Protein AF-A0A7J5YSE1-F1 (afdb_monomer)

Foldseek 3Di:
DDDDPDVVVVVVVVVVVVVVVVVVVVVVVVVVVVVVLLVVLAVCCVVPLVVVLVVLLVVLVVLLVVLLPDDFALPCLVVNVVSLVVSVVSLVVSVVSLVVSVVSDDPVVNVVSVVSSVVSVVSSVVSCVVCVVSSVVSVVVNVVVVVVVVVVVVVVVVVVVVVVVVVVVVVVVVVVVVVVVVVVVVVVVVVVVVVVVPDDDDDDDDDDDDDDDDDDDDDDDDDDD

Structure (mmCIF, N/CA/C/O backbone):
data_AF-A0A7J5YSE1-F1
#
_entry.id   AF-A0A7J5YSE1-F1
#
loop_
_atom_site.group_PDB
_atom_site.id
_atom_site.type_symbol
_atom_site.label_atom_id
_atom_site.label_alt_id
_atom_site.label_comp_id
_atom_site.label_asym_id
_atom_site.label_entity_id
_atom_site.label_seq_id
_atom_site.pdbx_PDB_ins_code
_atom_site.Cartn_x
_atom_site.Cartn_y
_atom_site.Cartn_z
_atom_site.occupancy
_atom_site.B_iso_or_equiv
_atom_site.auth_seq_id
_atom_site.auth_comp_id
_atom_site.auth_asym_id
_atom_site.auth_atom_id
_atom_site.pdbx_PDB_model_num
ATOM 1 N N . MET A 1 1 ? -25.080 34.810 86.835 1.00 40.66 1 MET A N 1
ATOM 2 C CA . MET A 1 1 ? -26.039 34.450 85.772 1.00 40.66 1 MET A CA 1
ATOM 3 C C . MET A 1 1 ? -25.310 34.633 84.446 1.00 40.66 1 MET A C 1
ATOM 5 O O . MET A 1 1 ? -25.151 35.761 84.005 1.00 40.66 1 MET A O 1
ATOM 9 N N . LYS A 1 2 ? -24.702 33.563 83.920 1.00 39.59 2 LYS A N 1
ATOM 10 C CA . LYS A 1 2 ? -23.925 33.580 82.671 1.00 39.59 2 LYS A CA 1
ATOM 11 C C . LYS A 1 2 ? -24.722 32.769 81.651 1.00 39.59 2 LYS A C 1
ATOM 13 O O . LYS A 1 2 ? -24.708 31.548 81.688 1.00 39.59 2 LYS A O 1
ATOM 18 N N . LEU A 1 3 ? -25.498 33.481 80.842 1.00 60.31 3 LEU A N 1
ATOM 19 C CA . LEU A 1 3 ? -25.944 33.035 79.527 1.00 60.31 3 LEU A CA 1
ATOM 20 C C . LEU A 1 3 ? -24.764 33.286 78.602 1.00 60.31 3 LEU A C 1
ATOM 22 O O . LEU A 1 3 ? -24.408 34.451 78.534 1.00 60.31 3 LEU A O 1
ATOM 26 N N . ILE A 1 4 ? -24.151 32.253 78.025 1.00 55.62 4 ILE A N 1
ATOM 27 C CA . ILE A 1 4 ? -23.581 32.098 76.663 1.00 55.62 4 ILE A CA 1
ATOM 28 C C . ILE A 1 4 ? -23.097 30.635 76.629 1.00 55.62 4 ILE A C 1
ATOM 30 O O . ILE A 1 4 ? -22.633 30.164 77.665 1.00 55.62 4 ILE A O 1
ATOM 34 N N . LEU A 1 5 ? -23.206 29.971 75.474 1.00 47.91 5 LEU A N 1
ATOM 35 C CA . LEU A 1 5 ? -22.677 28.654 75.062 1.00 47.91 5 LEU A CA 1
ATOM 36 C C . LEU A 1 5 ? -23.826 27.730 74.654 1.00 47.91 5 LEU A C 1
ATOM 38 O O . LEU A 1 5 ? -24.239 26.882 75.426 1.00 47.91 5 LEU A O 1
ATOM 42 N N . ASN A 1 6 ? -24.368 27.975 73.464 1.00 50.84 6 ASN A N 1
ATOM 43 C CA . ASN A 1 6 ? -25.075 26.982 72.642 1.00 50.84 6 ASN A CA 1
ATOM 44 C C . ASN A 1 6 ? -25.057 27.375 71.147 1.00 50.84 6 ASN A C 1
ATOM 46 O O . ASN A 1 6 ? -25.511 26.596 70.329 1.00 50.84 6 ASN A O 1
ATOM 50 N N . ALA A 1 7 ? -24.523 28.548 70.771 1.00 52.50 7 ALA A N 1
ATOM 51 C CA . ALA A 1 7 ? -24.432 28.960 69.368 1.00 52.50 7 ALA A CA 1
ATOM 52 C C . ALA A 1 7 ? -23.337 28.202 68.590 1.00 52.50 7 ALA A C 1
ATOM 54 O O . ALA A 1 7 ? -23.551 27.860 67.435 1.00 52.50 7 ALA A O 1
ATOM 55 N N . ASP A 1 8 ? -22.215 27.873 69.239 1.00 52.84 8 ASP A N 1
ATOM 56 C CA . ASP A 1 8 ? -21.057 27.275 68.553 1.00 52.84 8 ASP A CA 1
ATOM 57 C C . ASP A 1 8 ? -21.302 25.811 68.124 1.00 52.84 8 ASP A C 1
ATOM 59 O O . ASP A 1 8 ? -20.815 25.374 67.090 1.00 52.84 8 ASP A O 1
ATOM 63 N N . SER A 1 9 ? -22.107 25.051 68.880 1.00 57.34 9 SER A N 1
ATOM 64 C CA . SER A 1 9 ? -22.396 23.638 68.570 1.00 57.34 9 SER A CA 1
ATOM 65 C C . SER A 1 9 ? -23.336 23.464 67.376 1.00 57.34 9 SER A C 1
ATOM 67 O O . SER A 1 9 ? -23.227 22.467 66.666 1.00 57.34 9 SER A O 1
ATOM 69 N N . ASP A 1 10 ? -24.263 24.402 67.178 1.00 57.62 10 ASP A N 1
ATOM 70 C CA . ASP A 1 10 ? -25.224 24.356 66.075 1.00 57.62 10 ASP A CA 1
ATOM 71 C C . ASP A 1 10 ? -24.576 24.872 64.774 1.00 57.62 10 ASP A C 1
ATOM 73 O O . ASP A 1 10 ? -24.843 24.334 63.702 1.00 57.62 10 ASP A O 1
ATOM 77 N N . GLU A 1 11 ? -23.671 25.860 64.849 1.00 60.62 11 GLU A N 1
ATOM 78 C CA . GLU A 1 11 ? -22.877 26.317 63.693 1.00 60.62 11 GLU A CA 1
ATOM 79 C C . GLU A 1 11 ? -21.923 25.231 63.169 1.00 60.62 11 GLU A C 1
ATOM 81 O O . GLU A 1 11 ? -21.843 25.023 61.955 1.00 60.62 11 GLU A O 1
ATOM 86 N N . ASP A 1 12 ? -21.244 24.503 64.060 1.00 62.91 12 ASP A N 1
ATOM 87 C CA . ASP A 1 12 ? -20.342 23.412 63.673 1.00 62.91 12 ASP A CA 1
ATOM 88 C C . ASP A 1 12 ? -21.104 22.231 63.039 1.00 62.91 12 ASP A C 1
ATOM 90 O O . ASP A 1 12 ? -20.649 21.663 62.043 1.00 62.91 12 ASP A O 1
ATOM 94 N N . GLN A 1 13 ? -22.302 21.902 63.540 1.00 66.44 13 GLN A N 1
ATOM 95 C CA . GLN A 1 13 ? -23.163 20.869 62.948 1.00 66.44 13 GLN A CA 1
ATOM 96 C C . GLN A 1 13 ? -23.692 21.260 61.563 1.00 66.44 13 GLN A C 1
ATOM 98 O O . GLN A 1 13 ? -23.647 20.450 60.637 1.00 66.44 13 GLN A O 1
ATOM 103 N N . VAL A 1 14 ? -24.141 22.508 61.397 1.00 67.81 14 VAL A N 1
ATOM 104 C CA . VAL A 1 14 ? -24.596 23.034 60.099 1.00 67.81 14 VAL A CA 1
ATOM 105 C C . VAL A 1 14 ? -23.443 23.071 59.085 1.00 67.81 14 VAL A C 1
ATOM 107 O O . VAL A 1 14 ? -23.656 22.828 57.898 1.00 67.81 14 VAL A O 1
ATOM 110 N N . SER A 1 15 ? -22.212 23.325 59.538 1.00 76.31 15 SER A N 1
ATOM 111 C CA . SER A 1 15 ? -20.997 23.297 58.712 1.00 76.31 15 SER A CA 1
ATOM 112 C C . SER A 1 15 ? -20.640 21.884 58.224 1.00 76.31 15 SER A C 1
ATOM 114 O O . SER A 1 15 ? -20.301 21.702 57.049 1.00 76.31 15 SER A O 1
ATOM 116 N N . GLU A 1 16 ? -20.756 20.865 59.083 1.00 82.62 16 GLU A N 1
ATOM 117 C CA . GLU A 1 16 ? -20.529 19.466 58.693 1.00 82.62 16 GLU A CA 1
ATOM 118 C C . GLU A 1 16 ? -21.621 18.925 57.760 1.00 82.62 16 GLU A C 1
ATOM 120 O O . GLU A 1 16 ? -21.290 18.294 56.752 1.00 82.62 16 GLU A O 1
ATOM 125 N N . GLU A 1 17 ? -22.899 19.206 58.034 1.00 82.69 17 GLU A N 1
ATOM 126 C CA . GLU A 1 17 ? -24.006 18.830 57.141 1.00 82.69 17 GLU A CA 1
ATOM 127 C C . GLU A 1 17 ? -23.859 19.484 55.763 1.00 82.69 17 GLU A C 1
ATOM 129 O O . GLU A 1 17 ? -23.956 18.803 54.742 1.00 82.69 17 GLU A O 1
ATOM 134 N N . LEU A 1 18 ? -23.519 20.778 55.715 1.00 85.94 18 LEU A N 1
ATOM 135 C CA . LEU A 1 18 ? -23.287 21.484 54.456 1.00 85.94 18 LEU A CA 1
ATOM 136 C C . LEU A 1 18 ? -22.121 20.874 53.665 1.00 85.94 18 LEU A C 1
ATOM 138 O O . LEU A 1 18 ? -22.190 20.763 52.441 1.00 85.94 18 LEU A O 1
ATOM 142 N N . ARG A 1 19 ? -21.048 20.455 54.344 1.00 87.88 19 ARG A N 1
ATOM 143 C CA . ARG A 1 19 ? -19.907 19.795 53.698 1.00 87.88 19 ARG A CA 1
ATOM 144 C C . ARG A 1 19 ? -20.288 18.429 53.128 1.00 87.88 19 ARG A C 1
ATOM 146 O O . ARG A 1 19 ? -19.904 18.124 51.999 1.00 87.88 19 ARG A O 1
ATOM 153 N N . ALA A 1 20 ? -21.057 17.639 53.874 1.00 89.38 20 ALA A N 1
ATOM 154 C CA . ALA A 1 20 ? -21.559 16.348 53.414 1.00 89.38 20 ALA A CA 1
ATOM 155 C C . ALA A 1 20 ? -22.496 16.499 52.202 1.00 89.38 20 ALA A C 1
ATOM 157 O O . ALA A 1 20 ? -22.385 15.741 51.236 1.00 89.38 20 ALA A O 1
ATOM 158 N N . ASP A 1 21 ? -23.367 17.510 52.207 1.00 91.69 21 ASP A N 1
ATOM 159 C CA . ASP A 1 21 ? -24.259 17.813 51.085 1.00 91.69 21 ASP A CA 1
ATOM 160 C C . ASP A 1 21 ? -23.494 18.270 49.835 1.00 91.69 21 ASP A C 1
ATOM 162 O O . ASP A 1 21 ? -23.846 17.879 48.715 1.00 91.69 21 ASP A O 1
ATOM 166 N N . VAL A 1 22 ? -22.421 19.053 50.001 1.00 91.75 22 VAL A N 1
ATOM 167 C CA . VAL A 1 22 ? -21.533 19.451 48.897 1.00 91.75 22 VAL A CA 1
ATOM 168 C C . VAL A 1 22 ? -20.816 18.238 48.309 1.00 91.75 22 VAL A C 1
ATOM 170 O O . VAL A 1 22 ? -20.862 18.061 47.094 1.00 91.75 22 VAL A O 1
ATOM 173 N N . GLU A 1 23 ? -20.206 17.380 49.132 1.00 93.38 23 GLU A N 1
ATOM 174 C CA . GLU A 1 23 ? -19.522 16.165 48.658 1.00 93.38 23 GLU A CA 1
ATOM 175 C C . GLU A 1 23 ? -20.489 15.208 47.949 1.00 93.38 23 GLU A C 1
ATOM 177 O O . GLU A 1 23 ? -20.176 14.663 46.888 1.00 93.38 23 GLU A O 1
ATOM 182 N N . LYS A 1 24 ? -21.703 15.046 48.486 1.00 94.00 24 LYS A N 1
ATOM 183 C CA . LYS A 1 24 ? -22.752 14.250 47.847 1.00 94.00 24 LYS A CA 1
ATOM 184 C C . LYS A 1 24 ? -23.161 14.836 46.497 1.00 94.00 24 LYS A C 1
ATOM 186 O O . LYS A 1 24 ? -23.259 14.100 45.517 1.00 94.00 24 LYS A O 1
ATOM 191 N N . THR A 1 25 ? -23.386 16.147 46.432 1.00 92.62 25 THR A N 1
ATOM 192 C CA . THR A 1 25 ? -23.770 16.823 45.185 1.00 92.62 25 THR A CA 1
ATOM 193 C C . THR A 1 25 ? -22.650 16.744 44.146 1.00 92.62 25 THR A C 1
ATOM 195 O O . THR A 1 25 ? -22.924 16.498 42.972 1.00 92.62 25 THR A O 1
ATOM 198 N N . ASP A 1 26 ? -21.388 16.893 44.552 1.00 94.25 26 ASP A N 1
ATOM 199 C CA . ASP A 1 26 ? -20.216 16.739 43.681 1.00 94.25 26 ASP A CA 1
ATOM 200 C C . ASP A 1 26 ? -20.101 15.309 43.118 1.00 94.25 26 ASP A C 1
ATOM 202 O O . ASP A 1 26 ? -19.894 15.110 41.918 1.00 94.25 26 ASP A O 1
ATOM 206 N N . GLY A 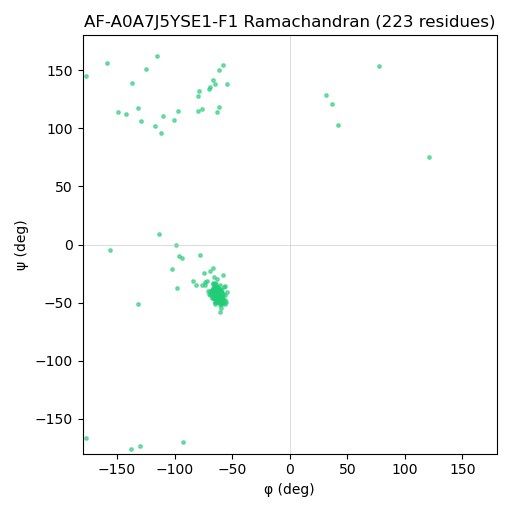1 27 ? -20.353 14.297 43.954 1.00 94.25 27 GLY A N 1
ATOM 207 C CA . GLY A 1 27 ? -20.422 12.899 43.527 1.00 94.25 27 GLY A CA 1
ATOM 208 C C . GLY A 1 27 ? -21.558 12.628 42.535 1.00 94.25 27 GLY A C 1
ATOM 209 O O . GLY A 1 27 ? -21.329 12.059 41.466 1.00 94.25 27 GLY A O 1
ATOM 210 N N . GLU A 1 28 ? -22.780 13.072 42.846 1.00 94.12 28 GLU A N 1
ATOM 211 C CA . GLU A 1 28 ? -23.951 12.892 41.976 1.00 94.12 28 GLU A CA 1
ATOM 212 C C . GLU A 1 28 ? -23.795 13.627 40.636 1.00 94.12 28 GLU A C 1
ATOM 214 O O . GLU A 1 28 ? -24.177 13.108 39.584 1.00 94.12 28 GLU A O 1
ATOM 219 N N . THR A 1 29 ? -23.224 14.834 40.650 1.00 93.62 29 THR A N 1
ATOM 220 C CA . THR A 1 29 ? -22.973 15.611 39.427 1.00 93.62 29 THR A CA 1
ATOM 221 C C . THR A 1 29 ? -21.877 14.990 38.572 1.00 93.62 29 THR A C 1
ATOM 223 O O . THR A 1 29 ? -22.069 14.866 37.361 1.00 93.62 29 THR A O 1
ATOM 226 N N . SER A 1 30 ? -20.782 14.528 39.180 1.00 94.25 30 SER A N 1
ATOM 227 C CA . SER A 1 30 ? -19.716 13.803 38.480 1.00 94.25 30 SER A CA 1
ATOM 228 C C . SER A 1 30 ? -20.237 12.518 37.837 1.00 94.25 30 SER A C 1
ATOM 230 O O . SER A 1 30 ? -19.966 12.258 36.664 1.00 94.25 30 SER A O 1
ATOM 232 N N . GLN A 1 31 ? -21.057 11.751 38.560 1.00 95.56 31 GLN A N 1
ATOM 233 C CA . GLN A 1 31 ? -21.682 10.544 38.025 1.00 95.56 31 GLN A CA 1
ATOM 234 C C . GLN A 1 31 ? -22.598 10.860 36.834 1.00 95.56 31 GLN A C 1
ATOM 236 O O . GLN A 1 31 ? -22.487 10.228 35.785 1.00 95.56 31 GLN A O 1
ATOM 241 N N . ARG A 1 32 ? -23.477 11.863 36.959 1.00 94.31 32 ARG A N 1
ATOM 242 C CA . ARG A 1 32 ? -24.366 12.269 35.857 1.00 94.31 32 ARG A CA 1
ATOM 243 C C . ARG A 1 32 ? -23.594 12.766 34.639 1.00 94.31 32 ARG A C 1
ATOM 245 O O . ARG A 1 32 ? -24.016 12.520 33.510 1.00 94.31 32 ARG A O 1
ATOM 252 N N . LEU A 1 33 ? -22.481 13.470 34.844 1.00 94.75 33 LEU A N 1
ATOM 253 C CA . LEU A 1 33 ? -21.625 13.918 33.751 1.00 94.75 33 LEU A CA 1
ATOM 254 C C . LEU A 1 33 ? -21.010 12.727 33.006 1.00 94.75 33 LEU A C 1
ATOM 256 O O . LEU A 1 33 ? -21.001 12.731 31.775 1.00 94.75 33 LEU A O 1
ATOM 260 N N . GLU A 1 34 ? -20.554 11.705 33.732 1.00 92.94 34 GLU A N 1
ATOM 261 C CA . GLU A 1 34 ? -20.026 10.474 33.138 1.00 92.94 34 GLU A CA 1
ATOM 262 C C . GLU A 1 34 ? -21.107 9.737 32.335 1.00 92.94 34 GLU A C 1
ATOM 264 O O . GLU A 1 34 ? -20.884 9.380 31.181 1.00 92.94 34 GLU A O 1
ATOM 269 N N . GLU A 1 35 ? -22.319 9.599 32.881 1.00 92.62 35 GLU A N 1
ATOM 270 C CA . GLU A 1 35 ? -23.451 8.975 32.181 1.00 92.62 35 GLU A CA 1
ATOM 271 C C . GLU A 1 35 ? -23.788 9.701 30.868 1.00 92.62 35 GLU A C 1
ATOM 273 O O . GLU A 1 35 ? -23.935 9.074 29.815 1.00 92.62 35 GLU A O 1
ATOM 278 N N . VAL A 1 36 ? -23.863 11.036 30.896 1.00 92.56 36 VAL A N 1
ATOM 279 C CA . VAL A 1 36 ? -24.111 11.845 29.691 1.00 92.56 36 VAL A CA 1
ATOM 280 C C . VAL A 1 36 ? -22.956 11.718 28.694 1.00 92.56 36 VAL A C 1
ATOM 282 O O . VAL A 1 36 ? -23.195 11.589 27.491 1.00 92.56 36 VAL A O 1
ATOM 285 N N . SER A 1 37 ? -21.712 11.725 29.176 1.00 90.50 37 SER A N 1
ATOM 286 C CA . SER A 1 37 ? -20.506 11.547 28.362 1.00 90.50 37 SER A CA 1
ATOM 287 C C . SER A 1 37 ? -20.529 10.211 27.619 1.00 90.50 37 SER A C 1
ATOM 289 O O . SER A 1 37 ? -20.345 10.182 26.399 1.00 90.50 37 SER A O 1
ATOM 291 N N . GLU A 1 38 ? -20.845 9.115 28.310 1.00 90.00 38 GLU A N 1
ATOM 292 C CA . GLU A 1 38 ? -20.946 7.783 27.712 1.00 90.00 38 GLU A CA 1
ATOM 293 C C . GLU A 1 38 ? -22.071 7.697 26.671 1.00 90.00 38 GLU A C 1
ATOM 295 O O . GLU A 1 38 ? -21.866 7.154 25.581 1.00 90.00 38 GLU A O 1
ATOM 300 N N . VAL A 1 39 ? -23.229 8.317 26.929 1.00 90.75 39 VAL A N 1
ATOM 301 C CA . VAL A 1 39 ? -24.324 8.398 25.945 1.00 90.75 39 VAL A CA 1
ATOM 302 C C . VAL A 1 39 ? -23.895 9.166 24.691 1.00 90.75 39 VAL A C 1
ATOM 304 O O . VAL A 1 39 ? -24.160 8.718 23.571 1.00 90.75 39 VAL A O 1
ATOM 307 N N . ILE A 1 40 ? -23.211 10.303 24.848 1.00 90.75 40 ILE A N 1
ATOM 308 C CA . ILE A 1 40 ? -22.718 11.106 23.720 1.00 90.75 40 ILE A CA 1
ATOM 309 C C . ILE A 1 40 ? -21.686 10.316 22.910 1.00 90.75 40 ILE A C 1
ATOM 311 O O . ILE A 1 40 ? -21.797 10.256 21.682 1.00 90.75 40 ILE A O 1
ATOM 315 N N . LYS A 1 41 ? -20.712 9.681 23.573 1.00 90.12 41 LYS A N 1
ATOM 316 C CA . LYS A 1 41 ? -19.690 8.848 22.922 1.00 90.12 41 LYS A CA 1
ATOM 317 C C . LYS A 1 41 ? -20.324 7.711 22.127 1.00 90.12 41 LYS A C 1
ATOM 319 O O . LYS A 1 41 ? -20.066 7.600 20.929 1.00 90.12 41 LYS A O 1
ATOM 324 N N . ALA A 1 42 ? -21.227 6.946 22.740 1.00 88.06 42 ALA A N 1
ATOM 325 C CA . ALA A 1 42 ? -21.935 5.855 22.074 1.00 88.06 42 ALA A CA 1
ATOM 326 C C . ALA A 1 42 ? -22.760 6.341 20.865 1.00 88.06 42 ALA A C 1
ATOM 328 O O . ALA A 1 42 ? -22.771 5.698 19.808 1.00 88.06 42 ALA A O 1
ATOM 329 N N . ASN A 1 43 ? -23.418 7.501 20.977 1.00 90.56 43 ASN A N 1
ATOM 330 C CA . ASN A 1 43 ? -24.190 8.082 19.877 1.00 90.56 43 ASN A CA 1
ATOM 331 C C . ASN A 1 43 ? -23.295 8.533 18.712 1.00 90.56 43 ASN A C 1
ATOM 333 O O . ASN A 1 43 ? -23.585 8.233 17.553 1.00 90.56 43 ASN A O 1
ATOM 337 N N . LEU A 1 44 ? -22.193 9.226 19.006 1.00 91.50 44 LEU A N 1
ATOM 338 C CA . LEU A 1 44 ? -21.247 9.694 17.991 1.00 91.50 44 LEU A CA 1
ATOM 339 C C . LEU A 1 44 ? -20.512 8.534 17.319 1.00 91.50 44 LEU A C 1
ATOM 341 O O . LEU A 1 44 ? -20.323 8.552 16.099 1.00 91.50 44 LEU A O 1
ATOM 345 N N . TRP A 1 45 ? -20.144 7.510 18.086 1.00 93.25 45 TRP A N 1
ATOM 346 C CA . TRP A 1 45 ? -19.550 6.294 17.551 1.00 93.25 45 TRP A CA 1
ATOM 347 C C . TRP A 1 45 ? -20.501 5.594 16.579 1.00 93.25 45 TRP A C 1
ATOM 349 O O . TRP A 1 45 ? -20.171 5.475 15.403 1.00 93.25 45 TRP A O 1
ATOM 359 N N . SER A 1 46 ? -21.703 5.220 17.022 1.00 90.12 46 SER A N 1
ATOM 360 C CA . SER A 1 46 ? -22.667 4.492 16.178 1.00 90.12 46 SER A CA 1
ATOM 361 C C . SER A 1 46 ? -23.084 5.272 14.924 1.00 90.12 46 SER A C 1
ATOM 363 O O . SER A 1 46 ? -23.283 4.702 13.853 1.00 90.12 46 SER A O 1
ATOM 365 N N . ARG A 1 47 ? -23.194 6.605 15.004 1.00 91.00 47 ARG A N 1
ATOM 366 C CA . ARG A 1 47 ? -23.605 7.423 13.849 1.00 91.00 47 ARG A CA 1
ATOM 367 C C . ARG A 1 47 ? -22.460 7.765 12.909 1.00 91.00 47 ARG A C 1
ATOM 369 O O . ARG A 1 47 ? -22.701 7.919 11.710 1.00 91.00 47 ARG A O 1
ATOM 376 N N . HIS A 1 48 ? -21.239 7.916 13.404 1.00 91.94 48 HIS A N 1
ATOM 377 C CA . HIS A 1 48 ? -20.136 8.443 12.599 1.00 91.94 48 HIS A CA 1
ATOM 378 C C . HIS A 1 48 ? -18.870 7.603 12.702 1.00 91.94 48 HIS A C 1
ATOM 380 O O . HIS A 1 48 ? -18.320 7.244 11.661 1.00 91.94 48 HIS A O 1
ATOM 386 N N . GLY A 1 49 ? -18.421 7.301 13.921 1.00 91.50 49 GLY A N 1
ATOM 387 C CA . GLY A 1 49 ? -17.164 6.593 14.161 1.00 91.50 49 GLY A CA 1
ATOM 388 C C . GLY A 1 49 ? -17.126 5.213 13.514 1.00 91.50 49 GLY A C 1
ATOM 389 O O . GLY A 1 49 ? -16.260 4.961 12.681 1.00 91.50 49 GLY A O 1
ATOM 390 N N . GLU A 1 50 ? -18.117 4.374 13.809 1.00 91.75 50 GLU A N 1
ATOM 391 C CA . GLU A 1 50 ? -18.225 3.011 13.287 1.00 91.75 50 GLU A CA 1
ATOM 392 C C . GLU A 1 50 ? -18.218 3.004 11.757 1.00 91.75 50 GLU A C 1
ATOM 394 O O . GLU A 1 50 ? -17.384 2.349 11.142 1.00 91.75 50 GLU A O 1
ATOM 399 N N . ARG A 1 51 ? -19.072 3.816 11.120 1.00 92.94 51 ARG A N 1
ATOM 400 C CA . ARG A 1 51 ? -19.123 3.895 9.653 1.00 92.94 51 ARG A CA 1
ATOM 401 C C . ARG A 1 51 ? -17.804 4.335 9.032 1.00 92.94 51 ARG A C 1
ATOM 403 O O . ARG A 1 51 ? -17.410 3.769 8.020 1.00 92.94 51 ARG A O 1
ATOM 410 N N . LYS A 1 52 ? -17.128 5.338 9.601 1.00 94.12 52 LYS A N 1
ATOM 411 C CA . LYS A 1 52 ? -15.846 5.821 9.064 1.00 94.12 52 LYS A CA 1
ATOM 412 C C . LYS A 1 52 ? -14.745 4.776 9.201 1.00 94.12 52 LYS A C 1
ATOM 414 O O . LYS A 1 52 ? -13.980 4.585 8.262 1.00 94.12 52 LYS A O 1
ATOM 419 N N . VAL A 1 53 ? -14.679 4.111 10.352 1.00 94.00 53 VAL A N 1
ATOM 420 C CA . VAL A 1 53 ? -13.704 3.050 10.608 1.00 94.00 53 VAL A CA 1
ATOM 421 C C . VAL A 1 53 ? -13.966 1.860 9.688 1.00 94.00 53 VAL A C 1
ATOM 423 O O . VAL A 1 53 ? -13.062 1.450 8.971 1.00 94.00 53 VAL A O 1
ATOM 426 N N . MET A 1 54 ? -15.202 1.360 9.636 1.00 93.06 54 MET A N 1
ATOM 427 C CA . MET A 1 54 ? -15.557 0.210 8.800 1.00 93.06 54 MET A CA 1
ATOM 428 C C . MET A 1 54 ? -15.411 0.500 7.306 1.00 93.06 54 MET A C 1
ATOM 430 O O . MET A 1 54 ? -15.029 -0.387 6.551 1.00 93.06 54 MET A O 1
ATOM 434 N N . PHE A 1 55 ? -15.653 1.738 6.869 1.00 95.00 55 PHE A N 1
ATOM 435 C CA . PHE A 1 55 ? -15.366 2.148 5.496 1.00 95.00 55 PHE A CA 1
ATOM 436 C C . PHE A 1 55 ? -13.865 2.065 5.182 1.00 95.00 55 PHE A C 1
ATOM 438 O O . PHE A 1 55 ? -13.485 1.479 4.175 1.00 95.00 55 PHE A O 1
ATOM 445 N N . ALA A 1 56 ? -13.009 2.595 6.062 1.00 95.56 56 ALA A N 1
ATOM 446 C CA . ALA A 1 56 ? -11.559 2.517 5.884 1.00 95.56 56 ALA A CA 1
ATOM 447 C C . ALA A 1 56 ? -11.042 1.066 5.919 1.00 95.56 56 ALA A C 1
ATOM 449 O O . ALA A 1 56 ? -10.144 0.719 5.153 1.00 95.56 56 ALA A O 1
ATOM 450 N N . VAL A 1 57 ? -11.633 0.208 6.762 1.00 95.81 57 VAL A N 1
ATOM 451 C CA . VAL A 1 57 ? -11.369 -1.241 6.758 1.00 95.81 57 VAL A CA 1
ATOM 452 C C . VAL A 1 57 ? -11.737 -1.844 5.406 1.00 95.81 57 VAL A C 1
ATOM 454 O O . VAL A 1 57 ? -10.893 -2.487 4.794 1.00 95.81 57 VAL A O 1
ATOM 457 N N . GLY A 1 58 ? -12.955 -1.597 4.916 1.00 96.25 58 GLY A N 1
ATOM 458 C CA . GLY A 1 58 ? -13.437 -2.168 3.658 1.00 96.25 58 GLY A CA 1
ATOM 459 C C . GLY A 1 58 ? -12.602 -1.754 2.444 1.00 96.25 58 GLY A C 1
ATOM 460 O O . GLY A 1 58 ? -12.301 -2.589 1.596 1.00 96.25 58 GLY A O 1
ATOM 461 N N . GLU A 1 59 ? -12.161 -0.495 2.372 1.00 97.19 59 GLU A N 1
ATOM 462 C CA . GLU A 1 59 ? -11.259 -0.042 1.303 1.00 97.19 59 GLU A CA 1
ATOM 463 C C . GLU A 1 59 ? -9.894 -0.746 1.376 1.00 97.19 59 GLU A C 1
ATOM 465 O O . GLU A 1 59 ? -9.369 -1.188 0.352 1.00 97.19 59 GLU A O 1
ATOM 470 N N . ALA A 1 60 ? -9.329 -0.909 2.579 1.00 96.88 60 ALA A N 1
ATOM 471 C CA . ALA A 1 60 ? -8.076 -1.639 2.764 1.00 96.88 60 ALA A CA 1
ATOM 472 C C . ALA A 1 60 ? -8.219 -3.132 2.414 1.00 96.88 60 ALA A C 1
ATOM 474 O O . ALA A 1 60 ? -7.346 -3.693 1.753 1.00 96.88 60 ALA A O 1
ATOM 475 N N . GLU A 1 61 ? -9.319 -3.774 2.814 1.00 96.56 61 GLU A N 1
ATOM 476 C CA . GLU A 1 61 ? -9.618 -5.171 2.478 1.00 96.56 61 GLU A CA 1
ATOM 477 C C . GLU A 1 61 ? -9.775 -5.370 0.974 1.00 96.56 61 GLU A C 1
ATOM 479 O O . GLU A 1 61 ? -9.164 -6.274 0.410 1.00 96.56 61 GLU A O 1
ATOM 484 N N . LYS A 1 62 ? -10.503 -4.478 0.303 1.00 96.94 62 LYS A N 1
ATOM 485 C CA . LYS A 1 62 ? -10.674 -4.527 -1.147 1.00 96.94 62 LYS A CA 1
ATOM 486 C C . LYS A 1 62 ? -9.336 -4.443 -1.881 1.00 96.94 62 LYS A C 1
ATOM 488 O O . LYS A 1 62 ? -9.062 -5.257 -2.758 1.00 96.94 62 LYS A O 1
ATOM 493 N N . VAL A 1 63 ? -8.473 -3.492 -1.516 1.00 96.44 63 VAL A N 1
ATOM 494 C CA . VAL A 1 63 ? -7.148 -3.370 -2.150 1.00 96.44 63 VAL A CA 1
ATOM 495 C C . VAL A 1 63 ? -6.259 -4.570 -1.814 1.00 96.44 63 VAL A C 1
ATOM 497 O O . VAL A 1 63 ? -5.470 -4.997 -2.657 1.00 96.44 63 VAL A O 1
ATOM 500 N N . TYR A 1 64 ? -6.392 -5.149 -0.617 1.00 96.94 64 TYR A N 1
ATOM 501 C CA . TYR A 1 64 ? -5.718 -6.401 -0.285 1.00 96.94 64 TYR A CA 1
ATOM 502 C C . TYR A 1 64 ? -6.149 -7.542 -1.212 1.00 96.94 64 TYR A C 1
ATOM 504 O O . TYR A 1 64 ? -5.286 -8.219 -1.765 1.00 96.94 64 TYR A O 1
ATOM 512 N N . GLU A 1 65 ? -7.453 -7.742 -1.402 1.00 96.44 65 GLU A N 1
ATOM 513 C CA . GLU A 1 65 ? -7.998 -8.784 -2.280 1.00 96.44 65 GLU A CA 1
ATOM 514 C C . GLU A 1 65 ? -7.556 -8.582 -3.733 1.00 96.44 65 GLU A C 1
ATOM 516 O O . GLU A 1 65 ? -7.143 -9.532 -4.397 1.00 96.44 65 GLU A O 1
ATOM 521 N N . GLU A 1 66 ? -7.559 -7.338 -4.216 1.00 94.88 66 GLU A N 1
ATOM 522 C CA . GLU A 1 66 ? -7.036 -6.995 -5.539 1.00 94.88 66 GLU A CA 1
ATOM 523 C C . GLU A 1 66 ? -5.540 -7.336 -5.657 1.00 94.88 66 GLU A C 1
ATOM 525 O O . GLU A 1 66 ? -5.130 -7.979 -6.624 1.00 94.88 66 GLU A O 1
ATOM 530 N N . ALA A 1 67 ? -4.722 -6.975 -4.662 1.00 94.94 67 ALA A N 1
ATOM 531 C CA . ALA A 1 67 ? -3.292 -7.294 -4.636 1.00 94.94 67 ALA A CA 1
ATOM 532 C C . ALA A 1 67 ? -3.023 -8.805 -4.546 1.00 94.94 67 ALA A C 1
ATOM 534 O O . ALA A 1 67 ? -2.063 -9.317 -5.136 1.00 94.94 67 ALA A O 1
ATOM 535 N N . GLU A 1 68 ? -3.860 -9.538 -3.815 1.00 95.62 68 GLU A N 1
ATOM 536 C CA . GLU A 1 68 ? -3.808 -10.993 -3.698 1.00 95.62 68 GLU A CA 1
ATOM 537 C C . GLU A 1 68 ? -4.194 -11.682 -5.012 1.00 95.62 68 GLU A C 1
ATOM 539 O O . GLU A 1 68 ? -3.502 -12.612 -5.434 1.00 95.62 68 GLU A O 1
ATOM 544 N N . ALA A 1 69 ? -5.203 -11.177 -5.719 1.00 94.62 69 ALA A N 1
ATOM 545 C CA . ALA A 1 69 ? -5.642 -11.711 -7.006 1.00 94.62 69 ALA A CA 1
ATOM 546 C C . ALA A 1 69 ? -4.699 -11.365 -8.172 1.00 94.62 69 ALA A C 1
ATOM 548 O O . ALA A 1 69 ? -4.663 -12.093 -9.165 1.00 94.62 69 ALA A O 1
ATOM 549 N N . THR A 1 70 ? -3.916 -10.285 -8.071 1.00 93.62 70 THR A N 1
ATOM 550 C CA . THR A 1 70 ? -2.990 -9.879 -9.138 1.00 93.62 70 THR A CA 1
ATOM 551 C C . THR A 1 70 ? -1.920 -10.942 -9.376 1.00 93.62 70 THR A C 1
ATOM 553 O O . THR A 1 70 ? -1.049 -11.187 -8.535 1.00 93.62 70 THR A O 1
ATOM 556 N N . GLN A 1 71 ? -1.957 -11.553 -10.557 1.00 92.94 71 GLN A N 1
ATOM 557 C CA . GLN A 1 71 ? -0.870 -12.384 -11.056 1.00 92.94 71 GLN A CA 1
ATOM 558 C C . GLN A 1 71 ? 0.326 -11.493 -11.390 1.00 92.94 71 GLN A C 1
ATOM 560 O O . GLN A 1 71 ? 0.155 -10.456 -12.027 1.00 92.94 71 GLN A O 1
ATOM 565 N N . ILE A 1 72 ? 1.526 -11.891 -10.968 1.00 95.00 72 ILE A N 1
ATOM 566 C CA . ILE A 1 72 ? 2.750 -11.123 -11.203 1.00 95.00 72 ILE A CA 1
ATOM 567 C C . ILE A 1 72 ? 3.470 -11.667 -12.434 1.00 95.00 72 ILE A C 1
ATOM 569 O O . ILE A 1 72 ? 3.979 -12.788 -12.436 1.00 95.00 72 ILE A O 1
ATOM 573 N N . ASP A 1 73 ? 3.548 -10.841 -13.470 1.00 93.38 73 ASP A N 1
ATOM 574 C CA . ASP A 1 73 ? 4.318 -11.094 -14.681 1.00 93.38 73 ASP A CA 1
ATOM 575 C C . ASP A 1 73 ? 5.063 -9.830 -15.145 1.00 93.38 73 ASP A C 1
ATOM 577 O O . ASP A 1 73 ? 5.068 -8.798 -14.471 1.00 93.38 73 ASP A O 1
ATOM 581 N N . LEU A 1 74 ? 5.730 -9.920 -16.298 1.00 91.69 74 LEU A N 1
ATOM 582 C CA . LEU A 1 74 ? 6.541 -8.839 -16.865 1.00 91.69 74 LEU A CA 1
ATOM 583 C C . LEU A 1 74 ? 5.751 -7.540 -17.113 1.00 91.69 74 LEU A C 1
ATOM 585 O O . LEU A 1 74 ? 6.341 -6.465 -17.141 1.00 91.69 74 LEU A O 1
ATOM 589 N N . VAL A 1 75 ? 4.438 -7.637 -17.320 1.00 90.25 75 VAL A N 1
ATOM 590 C CA . VAL A 1 75 ? 3.554 -6.516 -17.655 1.00 90.25 75 VAL A CA 1
ATOM 591 C C . VAL A 1 75 ? 2.832 -6.004 -16.407 1.00 90.25 75 VAL A C 1
ATOM 593 O O . VAL A 1 75 ? 2.641 -4.800 -16.252 1.00 90.25 75 VAL A O 1
ATOM 596 N N . SER A 1 76 ? 2.434 -6.900 -15.504 1.00 92.12 76 SER A N 1
ATOM 597 C CA . SER A 1 76 ? 1.585 -6.580 -14.355 1.00 92.12 76 SER A CA 1
ATOM 598 C C . SER A 1 76 ? 2.346 -6.264 -13.063 1.00 92.12 76 SER A C 1
ATOM 600 O O . SER A 1 76 ? 1.727 -5.765 -12.118 1.00 92.12 76 SER A O 1
ATOM 602 N N . TYR A 1 77 ? 3.662 -6.515 -12.986 1.00 94.00 77 TYR A N 1
ATOM 603 C CA . TYR A 1 77 ? 4.423 -6.339 -11.738 1.00 94.00 77 TYR A CA 1
ATOM 604 C C . TYR A 1 77 ? 4.330 -4.913 -11.163 1.00 94.00 77 TYR A C 1
ATOM 606 O O . TYR A 1 77 ? 4.207 -4.755 -9.949 1.00 94.00 77 TYR A O 1
ATOM 614 N N . GLU A 1 78 ? 4.302 -3.879 -12.010 1.00 94.00 78 GLU A N 1
ATOM 615 C CA . GLU A 1 78 ? 4.140 -2.479 -11.578 1.00 94.00 78 GLU A CA 1
ATOM 616 C C . GLU A 1 78 ? 2.754 -2.220 -10.970 1.00 94.00 78 GLU A C 1
ATOM 618 O O . GLU A 1 78 ? 2.610 -1.446 -10.023 1.00 94.00 78 GLU A O 1
ATOM 623 N N . SER A 1 79 ? 1.721 -2.896 -11.483 1.00 94.44 79 SER A N 1
ATOM 624 C CA . SER A 1 79 ? 0.363 -2.797 -10.935 1.00 94.44 79 SER A CA 1
ATOM 625 C C . SER A 1 79 ? 0.291 -3.421 -9.543 1.00 94.44 79 SER A C 1
ATOM 627 O O . SER A 1 79 ? -0.291 -2.822 -8.640 1.00 94.44 79 SER A O 1
ATOM 629 N N . TYR A 1 80 ? 0.947 -4.569 -9.346 1.00 94.88 80 TYR A N 1
ATOM 630 C CA . TYR A 1 80 ? 1.079 -5.189 -8.027 1.00 94.88 80 TYR A CA 1
ATOM 631 C C . TYR A 1 80 ? 1.841 -4.291 -7.037 1.00 94.88 80 TYR A C 1
ATOM 633 O O . TYR A 1 80 ? 1.380 -4.085 -5.914 1.00 94.88 80 TYR A O 1
ATOM 641 N N . GLU A 1 81 ? 2.973 -3.701 -7.447 1.00 95.12 81 GLU A N 1
ATOM 642 C CA . GLU A 1 81 ? 3.738 -2.765 -6.604 1.00 95.12 81 GLU A CA 1
ATOM 643 C C . GLU A 1 81 ? 2.887 -1.558 -6.190 1.00 95.12 81 GLU A C 1
ATOM 645 O O . GLU A 1 81 ? 2.864 -1.170 -5.019 1.00 95.12 81 GLU A O 1
ATOM 650 N N . LYS A 1 82 ? 2.121 -0.999 -7.133 1.00 95.31 82 LYS A N 1
ATOM 651 C CA . LYS A 1 82 ? 1.203 0.107 -6.861 1.00 95.31 82 LYS A CA 1
ATOM 652 C C . LYS A 1 82 ? 0.098 -0.284 -5.878 1.00 95.31 82 LYS A C 1
ATOM 654 O O . LYS A 1 82 ? -0.193 0.489 -4.969 1.00 95.31 82 LYS A O 1
ATOM 659 N N . GLN A 1 83 ? -0.507 -1.461 -6.032 1.00 95.06 83 GLN A N 1
ATOM 660 C CA . GLN A 1 83 ? -1.540 -1.952 -5.113 1.00 95.06 83 GLN A CA 1
ATOM 661 C C . GLN A 1 83 ? -0.988 -2.166 -3.700 1.00 95.06 83 GLN A C 1
ATOM 663 O O . GLN A 1 83 ? -1.622 -1.745 -2.735 1.00 95.06 83 GLN A O 1
ATOM 668 N N . LEU A 1 84 ? 0.214 -2.739 -3.563 1.00 95.31 84 LEU A N 1
ATOM 669 C CA . LEU A 1 84 ? 0.873 -2.871 -2.261 1.00 95.31 84 LEU A CA 1
ATOM 670 C C . LEU A 1 84 ? 1.124 -1.511 -1.599 1.00 95.31 84 LEU A C 1
ATOM 672 O O . LEU A 1 84 ? 0.833 -1.353 -0.415 1.00 95.31 84 LEU A O 1
ATOM 676 N N . ASN A 1 85 ? 1.624 -0.527 -2.349 1.00 96.25 85 ASN A N 1
ATOM 677 C CA . ASN A 1 85 ? 1.838 0.821 -1.821 1.00 96.25 85 ASN A CA 1
ATOM 678 C C . ASN A 1 85 ? 0.517 1.481 -1.401 1.00 96.25 85 ASN A C 1
ATOM 680 O O . ASN A 1 85 ? 0.437 2.077 -0.327 1.00 96.25 85 ASN A O 1
ATOM 684 N N . ASN A 1 86 ? -0.538 1.339 -2.207 1.00 96.12 86 ASN A N 1
ATOM 685 C CA . ASN A 1 86 ? -1.868 1.842 -1.865 1.00 96.12 86 ASN A CA 1
ATOM 686 C C . ASN A 1 86 ? -2.407 1.191 -0.584 1.00 96.12 86 ASN A C 1
ATOM 688 O O . ASN A 1 86 ? -2.941 1.886 0.276 1.00 96.12 86 ASN A O 1
ATOM 692 N N . LEU A 1 87 ? -2.226 -0.121 -0.421 1.00 96.56 87 LEU A N 1
ATOM 693 C CA . LEU A 1 87 ? -2.624 -0.837 0.788 1.00 96.56 87 LEU A CA 1
ATOM 694 C C . LEU A 1 87 ? -1.880 -0.325 2.033 1.00 96.56 87 LEU A C 1
ATOM 696 O O . LEU A 1 87 ? -2.478 -0.192 3.099 1.00 96.56 87 LEU A O 1
ATOM 700 N N . GLU A 1 88 ? -0.589 -0.005 1.920 1.00 96.12 88 GLU A N 1
ATOM 701 C CA . GLU A 1 88 ? 0.179 0.585 3.025 1.00 96.12 88 GLU A CA 1
ATOM 702 C C . GLU A 1 88 ? -0.342 1.965 3.433 1.00 96.12 88 GLU A C 1
ATOM 704 O O . GLU A 1 88 ? -0.438 2.254 4.629 1.00 96.12 88 GLU A O 1
ATOM 709 N N . ILE A 1 89 ? -0.723 2.788 2.454 1.00 97.25 89 ILE A N 1
ATOM 710 C CA . ILE A 1 89 ? -1.345 4.093 2.694 1.00 97.25 89 ILE A CA 1
ATOM 711 C C . ILE A 1 89 ? -2.694 3.910 3.398 1.00 97.25 89 ILE A C 1
ATOM 713 O O . ILE A 1 89 ? -2.907 4.508 4.450 1.00 97.25 89 ILE A O 1
ATOM 717 N N . LEU A 1 90 ? -3.560 3.028 2.895 1.00 96.69 90 LEU A N 1
ATOM 718 C CA . LEU A 1 90 ? -4.886 2.787 3.474 1.00 96.69 90 LEU A CA 1
ATOM 719 C C . LEU A 1 90 ? 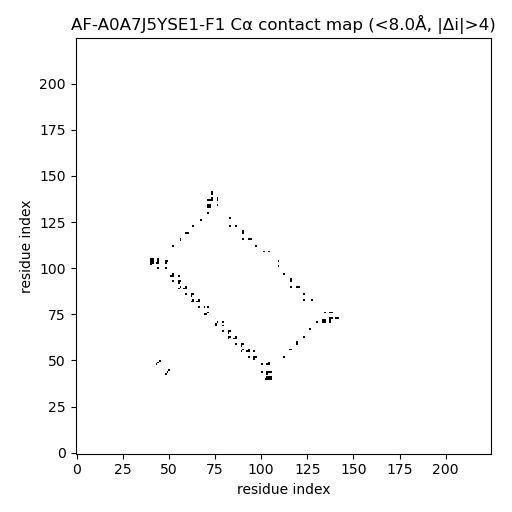-4.817 2.232 4.900 1.00 96.69 90 LEU A C 1
ATOM 721 O O . LEU A 1 90 ? -5.575 2.661 5.764 1.00 96.69 90 LEU A O 1
ATOM 725 N N . ILE A 1 91 ? -3.879 1.327 5.195 1.00 95.50 91 ILE A N 1
ATOM 726 C CA . ILE A 1 91 ? -3.668 0.836 6.567 1.00 95.50 91 ILE A CA 1
ATOM 727 C C . ILE A 1 91 ? -3.228 1.978 7.491 1.00 95.50 91 ILE A C 1
ATOM 729 O O . ILE A 1 91 ? -3.648 2.038 8.650 1.00 95.50 91 ILE A O 1
ATOM 733 N N . LYS A 1 92 ? -2.388 2.896 7.003 1.00 96.06 92 LYS A N 1
ATOM 734 C CA . LYS A 1 92 ? -1.979 4.072 7.776 1.00 96.06 92 LYS A CA 1
ATOM 735 C C . LYS A 1 92 ? -3.164 5.006 8.034 1.00 96.06 92 LYS A C 1
ATOM 737 O O . LYS A 1 92 ? -3.374 5.399 9.179 1.00 96.06 92 LYS A O 1
ATOM 742 N N . GLU A 1 93 ? -3.965 5.300 7.017 1.00 95.50 93 GLU A N 1
ATOM 743 C CA . GLU A 1 93 ? -5.179 6.114 7.150 1.00 95.50 93 GLU A CA 1
ATOM 744 C C . GLU A 1 93 ? -6.190 5.466 8.104 1.00 95.50 93 GLU A C 1
ATOM 746 O O . GLU A 1 93 ? -6.727 6.133 8.988 1.00 95.50 93 GLU A O 1
ATOM 751 N N . LEU A 1 94 ? -6.387 4.148 8.015 1.00 95.00 94 LEU A N 1
ATOM 752 C CA . LEU A 1 94 ? -7.221 3.389 8.944 1.00 95.00 94 LEU A CA 1
ATOM 753 C C . LEU A 1 94 ? -6.733 3.542 10.391 1.00 95.00 94 LEU A C 1
ATOM 755 O O . LEU A 1 94 ? -7.545 3.755 11.291 1.00 95.00 94 LEU A O 1
ATOM 759 N N . LYS A 1 95 ? -5.418 3.487 10.635 1.00 94.25 95 LYS A N 1
ATOM 760 C CA . LYS A 1 95 ? -4.847 3.723 11.972 1.00 94.25 95 LYS A CA 1
ATOM 761 C C . LYS A 1 95 ? -5.113 5.136 12.477 1.00 94.25 95 LYS A C 1
ATOM 763 O O . LYS A 1 95 ? -5.414 5.307 13.658 1.00 94.25 95 LYS A O 1
ATOM 768 N N . GLU A 1 96 ? -5.014 6.137 11.610 1.00 94.94 96 GLU A N 1
ATOM 769 C CA . GLU A 1 96 ? -5.292 7.536 11.952 1.00 94.94 96 GLU A CA 1
ATOM 770 C C . GLU A 1 96 ? -6.778 7.745 12.285 1.00 94.94 96 GLU A C 1
ATOM 772 O O . GLU A 1 96 ? -7.113 8.328 13.325 1.00 94.94 96 GLU A O 1
ATOM 777 N N . VAL A 1 97 ? -7.678 7.196 11.463 1.00 93.38 97 VAL A N 1
ATOM 778 C CA . VAL A 1 97 ? -9.127 7.215 11.705 1.00 93.38 97 VAL A CA 1
ATOM 779 C C . VAL A 1 97 ? -9.455 6.483 13.004 1.00 93.38 97 VAL A C 1
ATOM 781 O O . VAL A 1 97 ? -10.155 7.033 13.855 1.00 93.38 97 VAL A O 1
ATOM 784 N N . HIS A 1 98 ? -8.913 5.284 13.210 1.00 91.44 98 HIS A N 1
ATOM 785 C CA . HIS A 1 98 ? -9.130 4.529 14.437 1.00 91.44 98 HIS A CA 1
ATOM 786 C C . HIS A 1 98 ? -8.633 5.298 15.668 1.00 91.44 98 HIS A C 1
ATOM 788 O O . HIS A 1 98 ? -9.383 5.445 16.626 1.00 91.44 98 HIS A O 1
ATOM 794 N N . SER A 1 99 ? -7.426 5.871 15.630 1.00 91.56 99 SER A N 1
ATOM 795 C CA . SER A 1 99 ? -6.888 6.698 16.722 1.00 91.56 99 SER A CA 1
ATOM 796 C C . SER A 1 99 ? -7.812 7.872 17.067 1.00 91.56 99 SER A C 1
ATOM 798 O O . SER A 1 99 ? -8.111 8.108 18.239 1.00 91.56 99 SER A O 1
ATOM 800 N N . THR A 1 100 ? -8.342 8.549 16.044 1.00 91.75 100 THR A N 1
ATOM 801 C CA . THR A 1 100 ? -9.286 9.666 16.201 1.00 91.75 100 THR A CA 1
ATOM 802 C C . THR A 1 100 ? -10.568 9.237 16.917 1.00 91.75 100 THR A C 1
ATOM 804 O O . THR A 1 100 ? -11.083 9.963 17.769 1.00 91.75 100 THR A O 1
ATOM 807 N N . TRP A 1 101 ? -11.088 8.051 16.595 1.00 91.81 101 TRP A N 1
ATOM 808 C CA . TRP A 1 101 ? -12.364 7.571 17.128 1.00 91.81 101 TRP A CA 1
ATOM 809 C C . TRP A 1 101 ? -12.245 6.652 18.351 1.00 91.81 101 TRP A C 1
ATOM 811 O O . TRP A 1 101 ? -13.247 6.414 19.025 1.00 91.81 101 TRP A O 1
ATOM 821 N N . ARG A 1 102 ? -11.039 6.203 18.717 1.00 87.94 102 ARG A N 1
ATOM 822 C CA . ARG A 1 102 ? -10.779 5.296 19.850 1.00 87.94 102 ARG A CA 1
ATOM 823 C C . ARG A 1 102 ? -11.314 5.834 21.180 1.00 87.94 102 ARG A C 1
ATOM 825 O O . ARG A 1 102 ? -11.766 5.061 22.018 1.00 87.94 102 ARG A O 1
ATOM 832 N N . GLY A 1 103 ? -11.268 7.149 21.402 1.00 86.25 103 GLY A N 1
ATOM 833 C CA . GLY A 1 103 ? -11.807 7.777 22.619 1.00 86.25 103 GLY A CA 1
ATOM 834 C C . GLY A 1 103 ? -13.337 7.732 22.719 1.00 86.25 103 GLY A C 1
ATOM 835 O O . GLY A 1 103 ? -13.880 7.788 23.818 1.00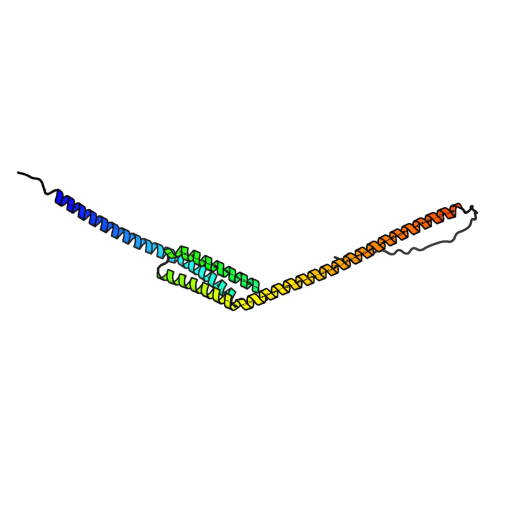 86.25 103 GLY A O 1
ATOM 836 N N . TRP A 1 104 ? -14.011 7.588 21.579 1.00 88.06 104 TRP A N 1
ATOM 837 C CA . TRP A 1 104 ? -15.465 7.651 21.435 1.00 88.06 104 TRP A CA 1
ATOM 838 C C . TRP A 1 104 ? -16.105 6.267 21.308 1.00 88.06 104 TRP A C 1
ATOM 840 O O . TRP A 1 104 ? -17.295 6.114 21.560 1.00 88.06 104 TRP A O 1
ATOM 850 N N . ALA A 1 105 ? -15.326 5.261 20.909 1.00 85.75 105 ALA A N 1
ATOM 851 C CA . ALA A 1 105 ? -15.794 3.889 20.792 1.00 85.75 105 ALA A CA 1
ATOM 852 C C . ALA A 1 105 ? -16.137 3.279 22.168 1.00 85.75 105 ALA A C 1
ATOM 854 O O . ALA A 1 105 ? -15.388 3.482 23.129 1.00 85.75 105 ALA A O 1
ATOM 855 N N . PRO A 1 106 ? -17.207 2.474 22.276 1.00 84.00 106 PRO A N 1
ATOM 856 C CA . PRO A 1 106 ? -17.415 1.576 23.409 1.00 84.00 106 PRO A CA 1
ATOM 857 C C . PRO A 1 106 ? -16.249 0.591 23.560 1.00 84.00 106 PRO A C 1
ATOM 859 O O . PRO A 1 106 ? -15.581 0.259 22.580 1.00 84.00 106 PRO A O 1
ATOM 862 N N . ALA A 1 107 ? -16.012 0.087 24.774 1.00 81.94 107 ALA A N 1
ATOM 863 C CA . ALA A 1 107 ? -14.871 -0.788 25.064 1.00 81.94 107 ALA A CA 1
ATOM 864 C C . ALA A 1 107 ? -14.784 -2.023 24.145 1.00 81.94 107 ALA A C 1
ATOM 866 O O . ALA A 1 107 ? -13.699 -2.341 23.670 1.00 81.94 107 ALA A O 1
ATOM 867 N N . THR A 1 108 ? -15.916 -2.666 23.842 1.00 78.56 108 THR A N 1
ATOM 868 C CA . THR A 1 108 ? -15.978 -3.831 22.941 1.00 78.56 108 THR A CA 1
ATOM 869 C C . THR A 1 108 ? -15.506 -3.489 21.526 1.00 78.56 108 THR A C 1
ATOM 871 O O . THR A 1 108 ? -14.623 -4.148 20.990 1.00 78.56 108 THR A O 1
ATOM 874 N N . ALA A 1 109 ? -16.004 -2.384 20.967 1.00 79.88 109 ALA A N 1
ATOM 875 C CA . ALA A 1 109 ? -15.658 -1.941 19.619 1.00 79.88 109 ALA A CA 1
ATOM 876 C C . ALA A 1 109 ? -14.180 -1.530 19.473 1.00 79.88 109 ALA A C 1
ATOM 878 O O . ALA A 1 109 ? -13.616 -1.658 18.388 1.00 79.88 109 ALA A O 1
ATOM 879 N N . LYS A 1 110 ? -13.528 -1.055 20.547 1.00 80.62 110 LYS A N 1
ATOM 880 C CA . LYS A 1 110 ? -12.085 -0.744 20.516 1.00 80.62 110 LYS A CA 1
ATOM 881 C C . LYS A 1 110 ? -11.256 -1.993 20.243 1.00 80.62 110 LYS A C 1
ATOM 883 O O . LYS A 1 110 ? -10.369 -1.960 19.396 1.00 80.62 110 LYS A O 1
ATOM 888 N N . THR A 1 111 ? -11.549 -3.081 20.954 1.00 81.81 111 THR A N 1
ATOM 889 C CA . THR A 1 111 ? -10.810 -4.340 20.816 1.00 81.81 111 THR A CA 1
ATOM 890 C C . THR A 1 111 ? -10.995 -4.942 19.426 1.00 81.81 111 THR A C 1
ATOM 892 O O . THR A 1 111 ? -10.015 -5.377 18.825 1.00 81.81 111 THR A O 1
ATOM 895 N N . ASP A 1 112 ? -12.212 -4.888 18.882 1.00 87.44 112 ASP A N 1
ATOM 896 C CA . ASP A 1 112 ? -12.513 -5.440 17.558 1.00 87.44 112 ASP A CA 1
ATOM 897 C C . ASP A 1 112 ? -11.736 -4.720 16.445 1.00 87.44 112 ASP A C 1
ATOM 899 O O . ASP A 1 112 ? -11.097 -5.358 15.608 1.00 87.44 112 ASP A O 1
ATOM 903 N N . VAL A 1 113 ? -11.721 -3.383 16.454 1.00 86.25 113 VAL A N 1
ATOM 904 C CA . VAL A 1 113 ? -11.028 -2.604 15.414 1.00 86.25 113 VAL A CA 1
ATOM 905 C C . VAL A 1 113 ? -9.509 -2.742 15.518 1.00 86.25 113 VAL A C 1
ATOM 907 O O . VAL A 1 113 ? -8.829 -2.852 14.497 1.00 86.25 113 VAL A O 1
ATOM 910 N N . GLU A 1 114 ? -8.954 -2.756 16.732 1.00 89.19 114 GLU A N 1
ATOM 911 C CA . GLU A 1 114 ? -7.516 -2.976 16.936 1.00 89.19 114 GLU A CA 1
ATOM 912 C C . GLU A 1 114 ? -7.063 -4.327 16.390 1.00 89.19 114 GLU A C 1
ATOM 914 O O . GLU A 1 114 ? -6.020 -4.418 15.733 1.00 89.19 114 GLU A O 1
ATOM 919 N N . GLU A 1 115 ? -7.868 -5.361 16.618 1.00 92.50 115 GLU A N 1
ATOM 920 C CA . GLU A 1 115 ? -7.607 -6.693 16.100 1.00 92.50 115 GLU A CA 1
ATOM 921 C C . GLU A 1 115 ? -7.693 -6.730 14.568 1.00 92.50 115 GLU A C 1
ATOM 923 O O . GLU A 1 115 ? -6.792 -7.275 13.928 1.00 92.50 115 GLU A O 1
ATOM 928 N N . ILE A 1 116 ? -8.689 -6.076 13.960 1.00 93.12 116 ILE A N 1
ATOM 929 C CA . ILE A 1 116 ? -8.808 -5.961 12.495 1.00 93.12 116 ILE A CA 1
ATOM 930 C C . ILE A 1 116 ? -7.567 -5.293 11.887 1.00 93.12 116 ILE A C 1
ATOM 932 O O . ILE A 1 116 ? -6.978 -5.816 10.939 1.00 93.12 116 ILE A O 1
ATOM 936 N N . VAL A 1 117 ? -7.117 -4.165 12.450 1.00 92.56 117 VAL A N 1
ATOM 937 C CA . VAL A 1 117 ? -5.908 -3.466 11.978 1.00 92.56 117 VAL A CA 1
ATOM 938 C C . VAL A 1 117 ? -4.691 -4.389 12.054 1.00 92.56 117 VAL A C 1
ATOM 940 O O . VAL A 1 117 ? -3.925 -4.495 11.093 1.00 92.56 117 VAL A O 1
ATOM 943 N N . ARG A 1 118 ? -4.524 -5.101 13.173 1.00 94.62 118 ARG A N 1
ATOM 944 C CA . ARG A 1 118 ? -3.418 -6.047 13.374 1.00 94.62 118 ARG A CA 1
ATOM 945 C C . ARG A 1 118 ? -3.462 -7.201 12.367 1.00 94.62 118 ARG A C 1
ATOM 947 O O . ARG A 1 118 ? -2.417 -7.611 11.846 1.00 94.62 118 ARG A O 1
ATOM 954 N N . GLN A 1 119 ? -4.650 -7.728 12.083 1.00 95.88 119 GLN A N 1
ATOM 955 C CA . GLN A 1 119 ? -4.848 -8.791 11.100 1.00 95.88 119 GLN A CA 1
ATOM 956 C C . GLN A 1 119 ? -4.517 -8.317 9.684 1.00 95.88 119 GLN A C 1
ATOM 958 O O . GLN A 1 119 ? -3.777 -9.011 8.984 1.00 95.88 119 GLN A O 1
ATOM 963 N N . LEU A 1 120 ? -4.972 -7.126 9.283 1.00 95.31 120 LEU A N 1
ATOM 964 C CA . LEU A 1 120 ? -4.648 -6.531 7.983 1.00 95.31 120 LEU A CA 1
ATOM 965 C C . LEU A 1 120 ? -3.141 -6.343 7.796 1.00 95.31 120 LEU A C 1
ATOM 967 O O . LEU A 1 120 ? -2.596 -6.713 6.757 1.00 95.31 120 LEU A O 1
ATOM 971 N N . GLU A 1 121 ? -2.431 -5.851 8.813 1.00 95.81 121 GLU A N 1
ATOM 972 C CA . GLU A 1 121 ? -0.970 -5.723 8.750 1.00 95.81 121 GLU A CA 1
ATOM 973 C C . GLU A 1 121 ? -0.268 -7.070 8.600 1.00 95.81 121 GLU A C 1
ATOM 975 O O . GLU A 1 121 ? 0.670 -7.217 7.809 1.00 95.81 121 GLU A O 1
ATOM 980 N N . THR A 1 122 ? -0.734 -8.067 9.349 1.00 96.81 122 THR A N 1
ATOM 981 C CA . THR A 1 122 ? -0.193 -9.425 9.296 1.00 96.81 122 THR A CA 1
ATOM 982 C C . THR A 1 122 ? -0.406 -10.032 7.911 1.00 96.81 122 THR A C 1
ATOM 984 O O . THR A 1 122 ? 0.547 -10.526 7.305 1.00 96.81 122 THR A O 1
ATOM 987 N N . ARG A 1 123 ? -1.627 -9.927 7.376 1.00 96.00 123 ARG A N 1
ATOM 988 C CA . ARG A 1 123 ? -1.995 -10.391 6.035 1.00 96.00 123 ARG A CA 1
ATOM 989 C C . ARG A 1 123 ? -1.194 -9.679 4.952 1.00 96.00 123 ARG A C 1
ATOM 991 O O . ARG A 1 123 ? -0.638 -10.353 4.089 1.00 96.00 123 ARG A O 1
ATOM 998 N N . LYS A 1 124 ? -1.059 -8.349 5.016 1.00 95.88 124 LYS A N 1
ATOM 999 C CA . LYS A 1 124 ? -0.231 -7.561 4.084 1.00 95.88 124 LYS A CA 1
ATOM 1000 C C . LYS A 1 124 ? 1.210 -8.071 4.059 1.00 95.88 124 LYS A C 1
ATOM 1002 O O . LYS A 1 124 ? 1.779 -8.310 2.997 1.00 95.88 124 LYS A O 1
ATOM 1007 N N . ASN A 1 125 ? 1.810 -8.247 5.235 1.00 95.81 125 ASN A N 1
ATOM 1008 C CA . ASN A 1 125 ? 3.189 -8.716 5.344 1.00 95.81 125 ASN A CA 1
ATOM 1009 C C . ASN A 1 125 ? 3.349 -10.149 4.816 1.00 95.81 125 ASN A C 1
ATOM 1011 O O . ASN A 1 125 ? 4.361 -10.455 4.185 1.00 95.81 125 ASN A O 1
ATOM 1015 N N . ALA A 1 126 ? 2.361 -11.017 5.048 1.00 96.62 126 ALA A N 1
ATOM 1016 C CA . ALA A 1 126 ? 2.340 -12.366 4.495 1.00 96.62 126 ALA A CA 1
ATOM 1017 C C . ALA A 1 126 ? 2.248 -12.350 2.962 1.00 96.62 126 ALA A C 1
ATOM 1019 O O . ALA A 1 126 ? 3.059 -13.005 2.311 1.00 96.62 126 ALA A O 1
ATOM 1020 N N . LEU A 1 127 ? 1.347 -11.539 2.395 1.00 95.12 127 LEU A N 1
ATOM 1021 C CA . LEU A 1 127 ? 1.188 -11.376 0.948 1.00 95.12 127 LEU A CA 1
ATOM 1022 C C . LEU A 1 127 ? 2.495 -10.913 0.294 1.00 95.12 127 LEU A C 1
ATOM 1024 O O . LEU A 1 127 ? 2.955 -11.515 -0.677 1.00 95.12 127 LEU A O 1
ATOM 1028 N N . LYS A 1 128 ? 3.144 -9.897 0.881 1.00 94.94 128 LYS A N 1
ATOM 1029 C CA . LYS A 1 128 ? 4.438 -9.397 0.404 1.00 94.94 128 LYS A CA 1
ATOM 1030 C C . LYS A 1 128 ? 5.483 -10.511 0.349 1.00 94.94 128 LYS A C 1
ATOM 1032 O O . LYS A 1 128 ? 6.126 -10.660 -0.680 1.00 94.94 128 LYS A O 1
ATOM 1037 N N . ARG A 1 129 ? 5.618 -11.308 1.416 1.00 95.31 129 ARG A N 1
ATOM 1038 C CA . ARG A 1 129 ? 6.572 -12.433 1.474 1.00 95.31 129 ARG A CA 1
ATOM 1039 C C . ARG A 1 129 ? 6.240 -13.534 0.471 1.00 95.31 129 ARG A C 1
ATOM 1041 O O . ARG A 1 129 ? 7.140 -14.047 -0.181 1.00 95.31 129 ARG A O 1
ATOM 1048 N N . GLN A 1 130 ? 4.965 -13.897 0.343 1.00 94.94 130 GLN A N 1
ATOM 1049 C CA . GLN A 1 130 ? 4.518 -14.957 -0.563 1.00 94.94 130 GLN A CA 1
ATOM 1050 C C . GLN A 1 130 ? 4.864 -14.636 -2.021 1.00 94.94 130 GLN A C 1
ATOM 1052 O O . GLN A 1 130 ? 5.296 -15.516 -2.760 1.00 94.94 130 GLN A O 1
ATOM 1057 N N . LYS A 1 131 ? 4.702 -13.373 -2.420 1.00 94.81 131 LYS A N 1
ATOM 1058 C CA . LYS A 1 131 ? 4.866 -12.918 -3.806 1.00 94.81 131 LYS A CA 1
ATOM 1059 C C . LYS A 1 131 ? 6.225 -12.278 -4.110 1.00 94.81 131 LYS A C 1
ATOM 1061 O O . LYS A 1 131 ? 6.484 -11.889 -5.247 1.00 94.81 131 LYS A O 1
ATOM 1066 N N . GLU A 1 132 ? 7.116 -12.178 -3.125 1.00 94.50 132 GLU A N 1
ATOM 1067 C CA . GLU A 1 132 ? 8.406 -11.484 -3.246 1.00 94.50 132 GLU A CA 1
ATOM 1068 C C . GLU A 1 132 ? 9.301 -12.074 -4.343 1.00 94.50 132 GLU A C 1
ATOM 1070 O O . GLU A 1 132 ? 9.883 -11.340 -5.141 1.00 94.50 132 GLU A O 1
ATOM 1075 N N . ALA A 1 133 ? 9.389 -13.404 -4.419 1.00 94.00 133 ALA A N 1
ATOM 1076 C CA . ALA A 1 133 ? 10.220 -14.077 -5.414 1.00 94.00 133 ALA A CA 1
ATOM 1077 C C . ALA A 1 133 ? 9.721 -13.829 -6.849 1.00 94.00 133 ALA A C 1
ATOM 1079 O O . ALA A 1 133 ? 10.520 -13.531 -7.739 1.00 94.00 133 ALA A O 1
ATOM 1080 N N . GLU A 1 134 ? 8.407 -13.919 -7.069 1.00 94.75 134 GLU A N 1
ATOM 1081 C CA . GLU A 1 134 ? 7.777 -13.660 -8.370 1.00 94.75 134 GLU A CA 1
ATOM 1082 C C . GLU A 1 134 ? 7.951 -12.200 -8.786 1.00 94.75 134 GLU A C 1
ATOM 1084 O O . GLU A 1 134 ? 8.356 -11.924 -9.916 1.00 94.75 134 GLU A O 1
ATOM 1089 N N . PHE A 1 135 ? 7.740 -11.273 -7.848 1.00 96.19 135 PHE A N 1
ATOM 1090 C CA . PHE A 1 135 ? 7.944 -9.844 -8.059 1.00 96.19 135 PHE A CA 1
ATOM 1091 C C . PHE A 1 135 ? 9.380 -9.514 -8.462 1.00 96.19 135 PHE A C 1
ATOM 1093 O O . PHE A 1 135 ? 9.604 -8.869 -9.486 1.00 96.19 135 PHE A O 1
ATOM 1100 N N . ASN A 1 136 ? 10.363 -10.006 -7.707 1.00 95.44 136 ASN A N 1
ATOM 1101 C CA . ASN A 1 136 ? 11.772 -9.752 -7.995 1.00 95.44 136 ASN A CA 1
ATOM 1102 C C . ASN A 1 136 ? 12.193 -10.349 -9.342 1.00 95.44 136 ASN A C 1
ATOM 1104 O O . ASN A 1 136 ? 12.959 -9.729 -10.081 1.00 95.44 136 ASN A O 1
ATOM 1108 N N . LYS A 1 137 ? 11.660 -11.524 -9.696 1.00 95.81 137 LYS A N 1
ATOM 1109 C CA . LYS A 1 137 ? 11.899 -12.147 -10.999 1.00 95.81 137 LYS A CA 1
ATOM 1110 C C . LYS A 1 137 ? 11.314 -11.315 -12.142 1.00 95.81 137 LYS A C 1
ATOM 1112 O O . LYS A 1 137 ? 12.021 -11.061 -13.114 1.00 95.81 137 LYS A O 1
ATOM 1117 N N . ALA A 1 138 ? 10.053 -10.897 -12.035 1.00 95.62 138 ALA A N 1
ATOM 1118 C CA . ALA A 1 138 ? 9.392 -10.088 -13.057 1.00 95.62 138 ALA A CA 1
ATOM 1119 C C . ALA A 1 138 ? 10.091 -8.735 -13.238 1.00 95.62 138 ALA A C 1
ATOM 1121 O O . ALA A 1 138 ? 10.422 -8.361 -14.360 1.00 95.62 138 ALA A O 1
ATOM 1122 N N . ARG A 1 139 ? 10.421 -8.063 -12.130 1.00 95.75 139 ARG A N 1
ATOM 1123 C CA . ARG A 1 139 ? 11.168 -6.802 -12.131 1.00 95.75 139 ARG A CA 1
ATOM 1124 C C . ARG A 1 139 ? 12.551 -6.947 -12.767 1.00 95.75 139 ARG A C 1
ATOM 1126 O O . ARG A 1 139 ? 12.930 -6.128 -13.596 1.00 95.75 139 ARG A O 1
ATOM 1133 N N . GLY A 1 140 ? 13.299 -7.993 -12.414 1.00 95.19 140 GLY A N 1
ATOM 1134 C CA . GLY A 1 140 ? 14.614 -8.253 -13.004 1.00 95.19 140 GLY A CA 1
ATOM 1135 C C . GLY A 1 140 ? 14.539 -8.532 -14.507 1.00 95.19 140 GLY A C 1
ATOM 1136 O O . GLY A 1 140 ? 15.344 -8.011 -15.274 1.00 95.19 140 GLY A O 1
ATOM 1137 N N . ALA A 1 141 ? 13.544 -9.305 -14.947 1.00 94.25 141 ALA A N 1
ATOM 1138 C CA . ALA A 1 141 ? 13.317 -9.558 -16.366 1.00 94.25 141 ALA A CA 1
ATOM 1139 C C . ALA A 1 141 ? 12.912 -8.284 -17.128 1.00 94.25 141 ALA A C 1
ATOM 1141 O O . ALA A 1 141 ? 13.367 -8.085 -18.254 1.00 94.25 141 ALA A O 1
ATOM 1142 N N . ALA A 1 142 ? 12.100 -7.414 -16.519 1.00 93.75 142 ALA A N 1
ATOM 1143 C CA . ALA A 1 142 ? 11.693 -6.143 -17.115 1.00 93.75 142 ALA A CA 1
ATOM 1144 C C . ALA A 1 142 ? 12.894 -5.211 -17.309 1.00 93.75 142 ALA A C 1
ATOM 1146 O O . ALA A 1 142 ? 13.034 -4.600 -18.367 1.00 93.75 142 ALA A O 1
ATOM 1147 N N . GLU A 1 143 ? 13.798 -5.160 -16.331 1.00 93.38 143 GLU A N 1
ATOM 1148 C CA . GLU A 1 143 ? 15.012 -4.350 -16.426 1.00 93.38 143 GLU A CA 1
ATOM 1149 C C . GLU A 1 143 ? 15.967 -4.870 -17.507 1.00 93.38 143 GLU A C 1
ATOM 1151 O O . GLU A 1 143 ? 16.437 -4.095 -18.335 1.00 93.38 143 GLU A O 1
ATOM 1156 N N . LEU A 1 144 ? 16.180 -6.188 -17.586 1.00 93.69 144 LEU A N 1
ATOM 1157 C CA . LEU A 1 144 ? 16.984 -6.790 -18.657 1.00 93.69 144 LEU A CA 1
ATOM 1158 C C . LEU A 1 144 ? 16.391 -6.524 -20.049 1.00 93.69 144 LEU A C 1
ATOM 1160 O O . LEU A 1 144 ? 17.126 -6.261 -21.003 1.00 93.69 144 LEU A O 1
ATOM 1164 N N . ALA A 1 145 ? 15.063 -6.577 -20.176 1.00 91.81 145 ALA A N 1
ATOM 1165 C CA . ALA A 1 145 ? 14.378 -6.257 -21.425 1.00 91.81 145 ALA A CA 1
ATOM 1166 C C . ALA A 1 145 ? 14.547 -4.777 -21.803 1.00 91.81 145 ALA A C 1
ATOM 1168 O O . ALA A 1 145 ? 14.737 -4.463 -22.979 1.00 91.81 145 ALA A O 1
ATOM 1169 N N . ARG A 1 146 ? 14.528 -3.868 -20.818 1.00 91.44 146 ARG A N 1
ATOM 1170 C CA . ARG A 1 146 ? 14.802 -2.442 -21.032 1.00 91.44 146 ARG A CA 1
ATOM 1171 C C . ARG A 1 146 ? 16.223 -2.205 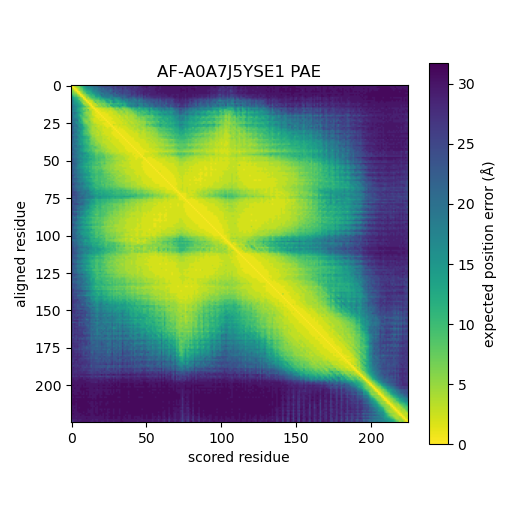-21.518 1.00 91.44 146 ARG A C 1
ATOM 1173 O O . ARG A 1 146 ? 16.388 -1.553 -22.544 1.00 91.44 146 ARG A O 1
ATOM 1180 N N . THR A 1 147 ? 17.221 -2.784 -20.853 1.00 93.44 147 THR A N 1
ATOM 1181 C CA . THR A 1 147 ? 18.623 -2.627 -21.262 1.00 93.44 147 THR A CA 1
ATOM 1182 C C . THR A 1 147 ? 18.871 -3.199 -22.656 1.00 93.44 147 THR A C 1
ATOM 1184 O O . THR A 1 147 ? 19.519 -2.558 -23.474 1.00 93.44 147 THR A O 1
ATOM 1187 N N . ALA A 1 148 ? 18.286 -4.359 -22.979 1.00 93.12 148 ALA A N 1
ATOM 1188 C CA . ALA A 1 148 ? 18.405 -4.942 -24.315 1.00 93.12 148 ALA A CA 1
ATOM 1189 C C . ALA A 1 148 ? 17.771 -4.044 -25.393 1.00 93.12 148 ALA A C 1
ATOM 1191 O O . ALA A 1 148 ? 18.366 -3.819 -26.444 1.00 93.12 148 ALA A O 1
ATOM 1192 N N . ALA A 1 149 ? 16.592 -3.477 -25.119 1.00 93.06 149 ALA A N 1
ATOM 1193 C CA . ALA A 1 149 ? 15.936 -2.551 -26.037 1.00 93.06 149 ALA A CA 1
ATOM 1194 C C . ALA A 1 149 ? 16.729 -1.244 -26.221 1.00 93.06 149 ALA A C 1
ATOM 1196 O O . ALA A 1 149 ? 16.734 -0.668 -27.310 1.00 93.06 149 ALA A O 1
ATOM 1197 N N . GLU A 1 150 ? 17.392 -0.755 -25.173 1.00 93.38 150 GLU A N 1
ATOM 1198 C CA . GLU A 1 150 ? 18.286 0.404 -25.249 1.00 93.38 150 GLU A CA 1
ATOM 1199 C C . GLU A 1 150 ? 19.538 0.106 -26.078 1.00 93.38 150 GLU A C 1
ATOM 1201 O O . GLU A 1 150 ? 19.889 0.907 -26.947 1.00 93.38 150 GLU A O 1
ATOM 1206 N N . ASP A 1 151 ? 20.147 -1.065 -25.892 1.00 94.50 151 ASP A N 1
ATOM 1207 C CA . ASP A 1 151 ? 21.293 -1.515 -26.682 1.00 94.50 151 ASP A CA 1
ATOM 1208 C C . ASP A 1 151 ? 20.935 -1.669 -28.166 1.00 94.50 151 ASP A C 1
ATOM 1210 O O . ASP A 1 151 ? 21.670 -1.194 -29.034 1.00 94.50 151 ASP A O 1
ATOM 1214 N N . GLU A 1 152 ? 19.785 -2.267 -28.487 1.00 93.62 152 GLU A N 1
ATOM 1215 C CA . GLU A 1 152 ? 19.298 -2.380 -29.868 1.00 93.62 152 GLU A CA 1
ATOM 1216 C C . GLU A 1 152 ? 19.064 -1.003 -30.503 1.00 93.62 152 GLU A C 1
ATOM 1218 O O . GLU A 1 152 ? 19.477 -0.753 -31.642 1.00 93.62 152 GLU A O 1
ATOM 1223 N N . ARG A 1 153 ? 18.460 -0.067 -29.759 1.00 93.19 153 ARG A N 1
ATOM 1224 C CA . ARG A 1 153 ? 18.279 1.323 -30.211 1.00 93.19 153 ARG A CA 1
ATOM 1225 C C . ARG A 1 153 ? 19.618 2.019 -30.441 1.00 93.19 153 ARG A C 1
ATOM 1227 O O . ARG A 1 153 ? 19.770 2.714 -31.446 1.00 93.19 153 ARG A O 1
ATOM 1234 N N . ALA A 1 154 ? 20.591 1.823 -29.553 1.00 94.12 154 ALA A N 1
ATOM 1235 C CA . ALA A 1 154 ? 21.928 2.389 -29.689 1.00 94.12 154 ALA A CA 1
ATOM 1236 C C . ALA A 1 154 ? 22.664 1.810 -30.908 1.00 94.12 154 ALA A C 1
ATOM 1238 O O . ALA A 1 154 ? 23.264 2.558 -31.684 1.00 94.12 154 ALA A O 1
ATOM 1239 N N . GLN A 1 155 ? 22.570 0.497 -31.135 1.00 94.19 155 GLN A N 1
ATOM 1240 C CA . GLN A 1 155 ? 23.136 -0.157 -32.316 1.00 94.19 155 GLN A CA 1
ATOM 1241 C C . GLN A 1 155 ? 22.509 0.375 -33.606 1.00 94.19 155 GLN A C 1
ATOM 1243 O O . GLN A 1 155 ? 23.231 0.718 -34.546 1.00 94.19 155 GLN A O 1
ATOM 1248 N N . PHE A 1 156 ? 21.182 0.508 -33.642 1.00 95.62 156 PHE A N 1
ATOM 1249 C CA . PHE A 1 156 ?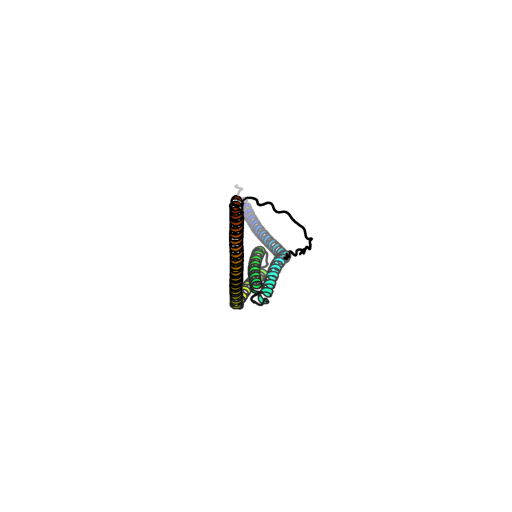 20.487 1.085 -34.787 1.00 95.62 156 PHE A CA 1
ATOM 1250 C C . PHE A 1 156 ? 20.929 2.533 -35.049 1.00 95.62 156 PHE A C 1
ATOM 1252 O O . PHE A 1 156 ? 21.250 2.883 -36.187 1.00 95.62 156 PHE A O 1
ATOM 1259 N N . ALA A 1 157 ? 21.036 3.357 -34.003 1.00 96.06 157 ALA A N 1
ATOM 1260 C CA . ALA A 1 157 ? 21.514 4.734 -34.114 1.00 96.06 157 ALA A CA 1
ATOM 1261 C C . ALA A 1 157 ? 22.952 4.817 -34.665 1.00 96.06 157 ALA A C 1
ATOM 1263 O O . ALA A 1 157 ? 23.247 5.671 -35.502 1.00 96.06 157 ALA A O 1
ATOM 1264 N N . LEU A 1 158 ? 23.843 3.903 -34.263 1.00 95.94 158 LEU A N 1
ATOM 1265 C CA . LEU A 1 158 ? 25.207 3.829 -34.801 1.00 95.94 158 LEU A CA 1
ATOM 1266 C C . LEU A 1 158 ? 25.236 3.443 -36.284 1.00 95.94 158 LEU A C 1
ATOM 1268 O O . LEU A 1 158 ? 26.047 3.981 -37.042 1.00 95.94 158 LEU A O 1
ATOM 1272 N N . VAL A 1 159 ? 24.373 2.518 -36.711 1.00 96.94 159 VAL A N 1
ATOM 1273 C CA . VAL A 1 159 ? 24.254 2.141 -38.127 1.00 96.94 159 VAL A CA 1
ATOM 1274 C C . VAL A 1 159 ? 23.789 3.334 -38.959 1.00 96.94 159 VAL A C 1
ATOM 1276 O O . VAL A 1 159 ? 24.406 3.620 -39.985 1.00 96.94 159 VAL A O 1
ATOM 1279 N N . GLN A 1 160 ? 22.775 4.065 -38.492 1.00 96.00 160 GLN A N 1
ATOM 1280 C CA . GLN A 1 160 ? 22.289 5.282 -39.150 1.00 96.00 160 GLN A CA 1
ATOM 1281 C C . GLN A 1 160 ? 23.389 6.343 -39.260 1.00 96.00 160 GLN A C 1
ATOM 1283 O O . GLN A 1 160 ? 23.675 6.830 -40.350 1.00 96.00 160 GLN A O 1
ATOM 1288 N N . LEU A 1 161 ? 24.113 6.613 -38.168 1.00 96.94 161 LEU A N 1
ATOM 1289 C CA . LEU A 1 161 ? 25.210 7.582 -38.179 1.00 96.94 161 LEU A CA 1
ATOM 1290 C C . LEU A 1 161 ? 26.303 7.223 -39.199 1.00 96.94 161 LEU A C 1
ATOM 1292 O O . LEU A 1 161 ? 26.825 8.101 -39.887 1.00 96.94 161 LEU A O 1
ATOM 1296 N N . ARG A 1 162 ? 26.657 5.937 -39.319 1.00 96.62 162 ARG A N 1
ATOM 1297 C CA . ARG A 1 162 ? 27.633 5.477 -40.323 1.00 96.62 162 ARG A CA 1
ATOM 1298 C C . ARG A 1 162 ? 27.118 5.664 -41.748 1.00 96.62 162 ARG A C 1
ATOM 1300 O O . ARG A 1 162 ? 27.899 6.040 -42.622 1.00 96.62 162 ARG A O 1
ATOM 1307 N N . GLN A 1 163 ? 25.834 5.405 -41.990 1.00 96.38 163 GLN A N 1
ATOM 1308 C CA . GLN A 1 163 ? 25.216 5.636 -43.296 1.00 96.38 163 GLN A CA 1
ATOM 1309 C C . GLN A 1 163 ? 25.241 7.126 -43.656 1.00 96.38 163 GLN A C 1
ATOM 1311 O O . GLN A 1 163 ? 25.687 7.470 -44.752 1.00 96.38 163 GLN A O 1
ATOM 1316 N N . ASP A 1 164 ? 24.885 8.000 -42.716 1.00 96.69 164 ASP A N 1
ATOM 1317 C CA . ASP A 1 164 ? 24.932 9.453 -42.893 1.00 96.69 164 ASP A CA 1
ATOM 1318 C C . ASP A 1 164 ? 26.353 9.952 -43.180 1.00 96.69 164 ASP A C 1
ATOM 1320 O O . ASP A 1 164 ? 26.569 10.756 -44.089 1.00 96.69 164 ASP A O 1
ATOM 1324 N N . GLN A 1 165 ? 27.350 9.459 -42.438 1.00 96.19 165 GLN A N 1
ATOM 1325 C CA . GLN A 1 165 ? 28.756 9.786 -42.684 1.00 96.19 165 GLN A CA 1
ATOM 1326 C C . GLN A 1 165 ? 29.198 9.346 -44.084 1.00 96.19 165 GLN A C 1
ATOM 1328 O O . GLN A 1 165 ? 29.798 10.140 -44.805 1.00 96.19 165 GLN A O 1
ATOM 1333 N N . ALA A 1 166 ? 28.847 8.130 -44.508 1.00 96.06 166 ALA A N 1
ATOM 1334 C CA . ALA A 1 166 ? 29.180 7.635 -45.841 1.00 96.06 166 ALA A CA 1
ATOM 1335 C C . ALA A 1 166 ? 28.505 8.454 -46.955 1.00 96.06 166 ALA A C 1
ATOM 1337 O O . ALA A 1 166 ? 29.129 8.730 -47.980 1.00 96.06 166 ALA A O 1
ATOM 1338 N N . GLN A 1 167 ? 27.250 8.872 -46.767 1.00 95.81 167 GLN A N 1
ATOM 1339 C CA . GLN A 1 167 ? 26.564 9.758 -47.711 1.00 95.81 167 GLN A CA 1
ATOM 1340 C C . GLN A 1 167 ? 27.238 11.132 -47.791 1.00 95.81 167 GLN A C 1
ATOM 1342 O O . GLN A 1 167 ? 27.445 11.647 -48.890 1.00 95.81 167 GLN A O 1
ATOM 1347 N N . ARG A 1 168 ? 27.645 11.702 -46.650 1.00 95.38 168 ARG A N 1
ATOM 1348 C CA . ARG A 1 168 ? 28.385 12.972 -46.605 1.00 95.38 168 ARG A CA 1
ATOM 1349 C C . ARG A 1 168 ? 29.745 12.872 -47.288 1.00 95.38 168 ARG A C 1
ATOM 1351 O O . ARG A 1 168 ? 30.085 13.770 -48.051 1.00 95.38 168 ARG A O 1
ATOM 1358 N N . SER A 1 169 ? 30.491 11.788 -47.073 1.00 95.19 169 SER A N 1
ATOM 1359 C CA . SER A 1 169 ? 31.767 11.549 -47.761 1.00 95.19 169 SER A CA 1
ATOM 1360 C C . SER A 1 169 ? 31.580 11.455 -49.274 1.00 95.19 169 SER A C 1
ATOM 1362 O O . SER A 1 169 ? 32.271 12.153 -50.007 1.00 95.19 169 SER A O 1
ATOM 1364 N N . LYS A 1 170 ? 30.584 10.693 -49.749 1.00 95.62 170 LYS A N 1
ATOM 1365 C CA . LYS A 1 170 ? 30.257 10.615 -51.184 1.00 95.62 170 LYS A CA 1
ATOM 1366 C C . LYS A 1 170 ? 29.885 11.975 -51.773 1.00 95.62 170 LYS A C 1
ATOM 1368 O O . LYS A 1 170 ? 30.291 12.296 -52.886 1.00 95.62 170 LYS A O 1
ATOM 1373 N N . LEU A 1 171 ? 29.113 12.777 -51.039 1.00 95.06 171 LEU A N 1
ATOM 1374 C CA . LEU A 1 171 ? 28.750 14.126 -51.470 1.00 95.06 171 LEU A CA 1
ATOM 1375 C C . LEU A 1 171 ? 29.982 15.037 -51.554 1.00 95.06 171 LEU A C 1
ATOM 1377 O O . LEU A 1 171 ? 30.118 15.774 -52.527 1.00 95.06 171 LEU A O 1
ATOM 1381 N N . ALA A 1 172 ? 30.882 14.969 -50.571 1.00 94.94 172 ALA A N 1
ATOM 1382 C CA . ALA A 1 172 ? 32.121 15.740 -50.563 1.00 94.94 172 ALA A CA 1
ATOM 1383 C C . ALA A 1 172 ? 33.053 15.338 -51.720 1.00 94.94 172 ALA A C 1
ATOM 1385 O O . ALA A 1 172 ? 33.558 16.205 -52.427 1.00 94.94 172 ALA A O 1
ATOM 1386 N N . GLU A 1 173 ? 33.224 14.037 -51.975 1.00 94.62 173 GLU A N 1
ATOM 1387 C CA . GLU A 1 173 ? 33.988 13.530 -53.124 1.00 94.62 173 GLU A CA 1
ATOM 1388 C C . GLU A 1 173 ? 33.399 14.019 -54.454 1.00 94.62 173 GLU A C 1
ATOM 1390 O O . GLU A 1 173 ? 34.130 14.497 -55.322 1.00 94.62 173 GLU A O 1
ATOM 1395 N N . 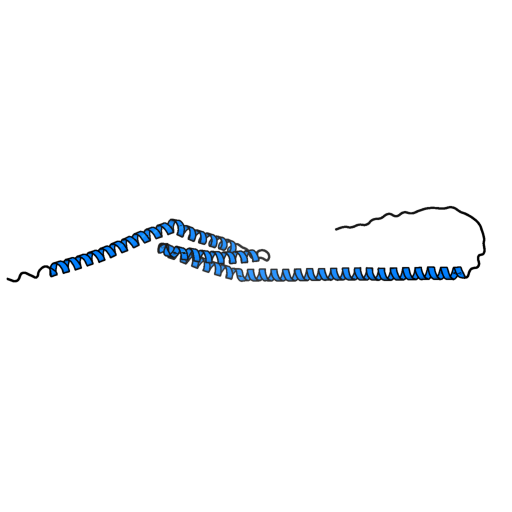ALA A 1 174 ? 32.071 13.975 -54.604 1.00 92.94 174 ALA A N 1
ATOM 1396 C CA . ALA A 1 174 ? 31.394 14.486 -55.793 1.00 92.94 174 ALA A CA 1
ATOM 1397 C C . ALA A 1 174 ? 31.576 16.004 -55.970 1.00 92.94 174 ALA A C 1
ATOM 1399 O O . ALA A 1 174 ? 31.718 16.479 -57.098 1.00 92.94 174 ALA A O 1
ATOM 1400 N N . GLN A 1 175 ? 31.591 16.770 -54.874 1.00 94.25 175 GLN A N 1
ATOM 1401 C CA . GLN A 1 175 ? 31.861 18.210 -54.905 1.00 94.25 175 GLN A CA 1
ATOM 1402 C C . GLN A 1 175 ? 33.295 18.508 -55.355 1.00 94.25 175 GLN A C 1
ATOM 1404 O O . GLN A 1 175 ? 33.476 19.340 -56.244 1.00 94.25 175 GLN A O 1
ATOM 1409 N N . ILE A 1 176 ? 34.287 17.791 -54.814 1.00 94.00 176 ILE A N 1
ATOM 1410 C CA . ILE A 1 176 ? 35.695 17.919 -55.218 1.00 94.00 176 ILE A CA 1
ATOM 1411 C C . ILE A 1 176 ? 35.847 17.591 -56.708 1.00 94.00 176 ILE A C 1
ATOM 1413 O O . ILE A 1 176 ? 36.377 18.401 -57.465 1.00 94.00 176 ILE A O 1
ATOM 1417 N N . ALA A 1 177 ? 35.305 16.457 -57.162 1.00 92.81 177 ALA A N 1
ATOM 1418 C CA . ALA A 1 177 ? 35.368 16.056 -58.568 1.00 92.81 177 ALA A CA 1
ATOM 1419 C C . ALA A 1 177 ? 34.698 17.081 -59.505 1.00 92.81 177 ALA A C 1
ATOM 1421 O O . ALA A 1 177 ? 35.192 17.361 -60.600 1.00 92.81 177 ALA A O 1
ATOM 1422 N N . ALA A 1 178 ? 33.581 17.682 -59.081 1.00 91.75 178 ALA A N 1
ATOM 1423 C CA . ALA A 1 178 ? 32.917 18.735 -59.844 1.00 91.75 178 ALA A CA 1
ATOM 1424 C C . ALA A 1 178 ? 33.768 20.015 -59.938 1.00 91.75 178 ALA A C 1
ATOM 1426 O O . ALA A 1 178 ? 33.774 20.678 -60.981 1.00 91.75 178 ALA A O 1
ATOM 1427 N N . GLU A 1 179 ? 34.489 20.373 -58.877 1.00 92.31 179 GLU A N 1
ATOM 1428 C CA . GLU A 1 179 ? 35.392 21.526 -58.855 1.00 92.31 179 GLU A CA 1
ATOM 1429 C C . GLU A 1 179 ? 36.648 21.295 -59.712 1.00 92.31 179 GLU A C 1
ATOM 1431 O O . GLU A 1 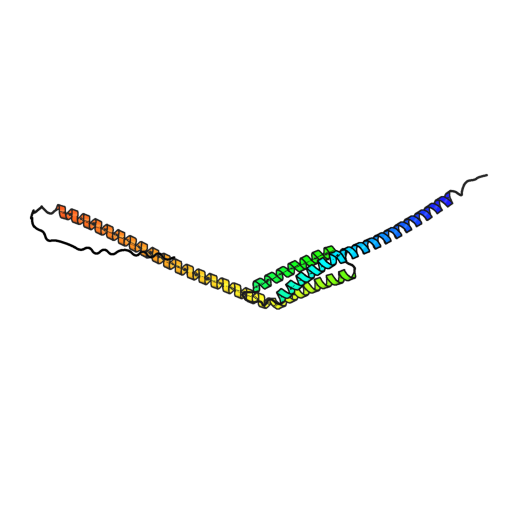179 ? 37.041 22.168 -60.497 1.00 92.31 179 GLU A O 1
ATOM 1436 N N . GLU A 1 180 ? 37.218 20.090 -59.671 1.00 92.00 180 GLU A N 1
ATOM 1437 C CA . GLU A 1 180 ? 38.295 19.673 -60.573 1.00 92.00 180 GLU A CA 1
ATOM 1438 C C . GLU A 1 180 ? 37.853 19.742 -62.040 1.00 92.00 180 GLU A C 1
ATOM 1440 O O . GLU A 1 180 ? 38.541 20.344 -62.868 1.00 92.00 180 GLU A O 1
ATOM 1445 N N . ALA A 1 181 ? 36.667 19.218 -62.368 1.00 88.75 181 ALA A N 1
ATOM 1446 C CA . ALA A 1 181 ? 36.115 19.277 -63.720 1.00 88.75 181 ALA A CA 1
ATOM 1447 C C . ALA A 1 181 ? 35.925 20.723 -64.211 1.00 88.75 181 ALA A C 1
ATOM 1449 O O . ALA A 1 181 ? 36.255 21.041 -65.358 1.00 88.75 181 ALA A O 1
ATOM 1450 N N . ARG A 1 182 ? 35.448 21.629 -63.344 1.00 89.50 182 ARG A N 1
ATOM 1451 C CA . ARG A 1 182 ? 35.359 23.068 -63.656 1.00 89.50 182 ARG A CA 1
ATOM 1452 C C . ARG A 1 182 ? 36.732 23.667 -63.939 1.00 89.50 182 ARG A C 1
ATOM 1454 O O . ARG A 1 182 ? 36.880 24.395 -64.917 1.00 89.50 182 ARG A O 1
ATOM 1461 N N . THR A 1 183 ? 37.731 23.330 -63.129 1.00 87.62 183 THR A N 1
ATOM 1462 C CA . THR A 1 183 ? 39.109 23.812 -63.295 1.00 87.62 183 THR A CA 1
ATOM 1463 C C . THR A 1 183 ? 39.722 23.324 -64.609 1.00 87.62 183 THR A C 1
ATOM 1465 O O . THR A 1 183 ? 40.353 24.099 -65.329 1.00 87.62 183 THR A O 1
ATOM 1468 N N . ILE A 1 184 ? 39.498 22.057 -64.968 1.00 86.81 184 ILE A N 1
ATOM 1469 C CA . ILE A 1 184 ? 39.948 21.479 -66.242 1.00 86.81 184 ILE A CA 1
ATOM 1470 C C . ILE A 1 184 ? 39.288 22.199 -67.424 1.00 86.81 184 ILE A C 1
ATOM 1472 O O . ILE A 1 184 ? 39.978 22.594 -68.364 1.00 86.81 184 ILE A O 1
ATOM 1476 N N . LEU A 1 185 ? 37.973 22.434 -67.368 1.00 82.75 185 LEU A N 1
ATOM 1477 C CA . LEU A 1 185 ? 37.255 23.187 -68.400 1.00 82.75 185 LEU A CA 1
ATOM 1478 C C . LEU A 1 185 ? 37.762 24.630 -68.527 1.00 82.75 185 LEU A C 1
ATOM 1480 O O . LEU A 1 185 ? 37.896 25.132 -69.643 1.00 82.75 185 LEU A O 1
ATOM 1484 N N . GLN A 1 186 ? 38.065 25.291 -67.407 1.00 82.94 186 GLN A N 1
ATOM 1485 C CA . GLN A 1 186 ? 38.633 26.640 -67.385 1.00 82.94 186 GLN A CA 1
ATOM 1486 C C . GLN A 1 186 ? 39.990 26.676 -68.105 1.00 82.94 186 GLN A C 1
ATOM 1488 O O . GLN A 1 186 ? 40.173 27.458 -69.038 1.00 82.94 186 GLN A O 1
ATOM 1493 N N . ARG A 1 187 ? 40.901 25.755 -67.757 1.00 78.69 187 ARG A N 1
ATOM 1494 C CA . ARG A 1 187 ? 42.214 25.618 -68.412 1.00 78.69 187 ARG A CA 1
ATOM 1495 C C . ARG A 1 187 ? 42.091 25.288 -69.899 1.00 78.69 187 ARG A C 1
ATOM 1497 O O . ARG A 1 187 ? 42.844 25.820 -70.707 1.00 78.69 187 ARG A O 1
ATOM 1504 N N . GLY A 1 188 ? 41.129 24.444 -70.278 1.00 75.06 188 GLY A N 1
ATOM 1505 C CA . GLY A 1 188 ? 40.840 24.135 -71.681 1.00 75.06 188 GLY A CA 1
ATOM 1506 C C . GLY A 1 188 ? 40.411 25.370 -72.480 1.00 75.06 188 GLY A C 1
ATOM 1507 O O . GLY A 1 188 ? 40.911 25.592 -73.581 1.00 75.06 188 GLY A O 1
ATOM 1508 N N . LYS A 1 189 ? 39.547 26.220 -71.907 1.00 74.19 189 LYS A N 1
ATOM 1509 C CA . LYS A 1 189 ? 39.148 27.503 -72.515 1.00 74.19 189 LYS A CA 1
ATOM 1510 C C . LYS A 1 189 ? 40.326 28.472 -72.651 1.00 74.19 189 LYS A C 1
ATOM 1512 O O . LYS A 1 189 ? 40.457 29.136 -73.675 1.00 74.19 189 LYS A O 1
ATOM 1517 N N . GLU A 1 190 ? 41.199 28.541 -71.649 1.00 71.19 190 GLU A N 1
ATOM 1518 C CA . GLU A 1 190 ? 42.406 29.378 -71.678 1.00 71.19 190 GLU A CA 1
ATOM 1519 C C . GLU A 1 190 ? 43.416 28.901 -72.737 1.00 71.19 190 GLU A C 1
ATOM 1521 O O . GLU A 1 190 ? 43.944 29.716 -73.493 1.00 71.19 190 GLU A O 1
ATOM 1526 N N . ALA A 1 191 ? 43.622 27.587 -72.868 1.00 64.50 191 ALA A N 1
ATOM 1527 C CA . ALA A 1 191 ? 44.479 27.002 -73.900 1.00 64.50 191 ALA A CA 1
ATOM 1528 C C . ALA A 1 191 ? 43.934 27.235 -75.322 1.00 64.50 191 ALA A C 1
ATOM 1530 O O . ALA A 1 191 ? 44.710 27.529 -76.234 1.00 64.50 191 ALA A O 1
ATOM 1531 N N . HIS A 1 192 ? 42.611 27.170 -75.515 1.00 57.91 192 HIS A N 1
ATOM 1532 C CA . HIS A 1 192 ? 41.976 27.495 -76.797 1.00 57.91 192 HIS A CA 1
ATOM 1533 C C . HIS A 1 192 ? 42.157 28.980 -77.157 1.00 57.91 192 HIS A C 1
ATOM 1535 O O . HIS A 1 192 ? 42.589 29.295 -78.264 1.00 57.91 192 HIS A O 1
ATOM 1541 N N . ASN A 1 193 ? 41.980 29.884 -76.187 1.00 57.62 193 ASN A N 1
ATOM 1542 C CA . ASN A 1 193 ? 42.248 31.318 -76.357 1.00 57.62 193 ASN A CA 1
ATOM 1543 C 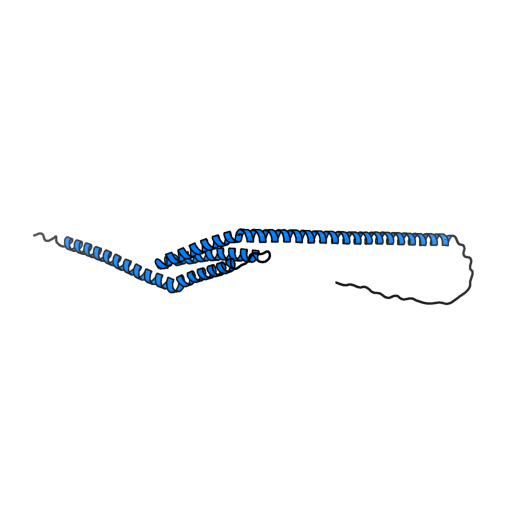C . ASN A 1 193 ? 43.731 31.642 -76.641 1.00 57.62 193 ASN A C 1
ATOM 1545 O O . ASN A 1 193 ? 44.027 32.639 -77.300 1.00 57.62 193 ASN A O 1
ATOM 1549 N N . CYS A 1 194 ? 44.682 30.836 -76.153 1.00 53.34 194 CYS A N 1
ATOM 1550 C CA . CYS A 1 194 ? 46.103 30.962 -76.504 1.00 53.34 194 CYS A CA 1
ATOM 1551 C C . CYS A 1 194 ? 46.419 30.413 -77.906 1.00 53.34 194 CYS A C 1
ATOM 1553 O O . CYS A 1 194 ? 47.260 30.985 -78.597 1.00 53.34 194 CYS A O 1
ATOM 1555 N N . SER A 1 195 ? 45.736 29.350 -78.344 1.00 51.62 195 SER A N 1
ATOM 1556 C CA . SER A 1 195 ? 45.859 28.800 -79.701 1.00 51.62 195 SER A CA 1
ATOM 1557 C C . SER A 1 195 ? 45.301 29.754 -80.764 1.00 51.62 195 SER A C 1
ATOM 1559 O O . SER A 1 195 ? 45.917 29.919 -81.814 1.00 51.62 195 SER A O 1
ATOM 1561 N N . GLU A 1 196 ? 44.187 30.438 -80.487 1.00 48.00 196 GLU A N 1
ATOM 1562 C CA . GLU A 1 196 ? 43.589 31.412 -81.416 1.00 48.00 196 GLU A CA 1
ATOM 1563 C C . GLU A 1 196 ? 44.453 32.666 -81.634 1.00 48.00 196 GLU A C 1
ATOM 1565 O O . GLU A 1 196 ? 44.329 33.328 -82.662 1.00 48.00 196 GLU A O 1
ATOM 1570 N N . ARG A 1 197 ? 45.393 32.980 -80.728 1.00 46.59 197 ARG A N 1
ATOM 1571 C CA . ARG A 1 197 ? 46.338 34.100 -80.914 1.00 46.59 197 ARG A CA 1
ATOM 1572 C C . ARG A 1 197 ? 47.501 33.793 -81.865 1.00 46.59 197 ARG A C 1
ATOM 1574 O O . ARG A 1 197 ? 48.217 34.725 -82.217 1.00 46.59 197 ARG A O 1
ATOM 1581 N N . ASN A 1 198 ? 47.682 32.540 -82.295 1.00 42.97 198 ASN A N 1
ATOM 1582 C CA . ASN A 1 198 ? 48.762 32.133 -83.209 1.00 42.97 198 ASN A CA 1
ATOM 1583 C C . ASN A 1 198 ? 48.288 31.655 -84.590 1.00 42.97 198 ASN A C 1
ATOM 1585 O O . ASN A 1 198 ? 49.100 31.194 -85.392 1.00 42.97 198 ASN A O 1
ATOM 1589 N N . THR A 1 199 ? 47.008 31.805 -84.922 1.00 41.69 199 THR A N 1
ATOM 1590 C CA . THR A 1 199 ? 46.503 31.519 -86.270 1.00 41.69 199 THR A CA 1
ATOM 1591 C C . THR A 1 199 ? 46.113 32.803 -86.992 1.00 41.69 199 THR A C 1
ATOM 1593 O O . THR A 1 199 ? 45.131 33.460 -86.658 1.00 41.69 199 THR A O 1
ATOM 1596 N N . VAL A 1 200 ? 46.911 33.142 -88.007 1.00 42.28 200 VAL A N 1
ATOM 1597 C CA . VAL A 1 200 ? 46.629 34.149 -89.043 1.00 42.28 200 VAL A CA 1
ATOM 1598 C C . VAL A 1 200 ? 45.279 33.831 -89.711 1.00 42.28 200 VAL A C 1
ATOM 1600 O O . VAL A 1 200 ? 45.023 32.659 -89.999 1.00 42.28 200 VAL A O 1
ATOM 1603 N N . PRO A 1 201 ? 44.408 34.819 -89.999 1.00 40.19 201 PRO A N 1
ATOM 1604 C CA . PRO A 1 201 ? 43.107 34.538 -90.583 1.00 40.19 201 PRO A CA 1
ATOM 1605 C C . PRO A 1 201 ? 43.269 34.214 -92.071 1.00 40.19 201 PRO A C 1
ATOM 1607 O O . PRO A 1 201 ? 43.658 35.069 -92.865 1.00 40.19 201 PRO A O 1
ATOM 1610 N N . VAL A 1 202 ? 42.918 32.992 -92.469 1.00 38.22 202 VAL A N 1
ATOM 1611 C CA . VAL A 1 202 ? 42.603 32.688 -93.868 1.00 38.22 202 VAL A CA 1
ATOM 1612 C C . VAL A 1 202 ? 41.087 32.656 -93.993 1.00 38.22 202 VAL A C 1
ATOM 1614 O O . VAL A 1 202 ? 40.410 31.754 -93.509 1.00 38.22 202 VAL A O 1
ATOM 1617 N N . LEU A 1 203 ? 40.555 33.698 -94.629 1.00 44.59 203 LEU A N 1
ATOM 1618 C CA . LEU A 1 203 ? 39.176 33.767 -95.089 1.00 44.59 203 LEU A CA 1
ATOM 1619 C C . LEU A 1 203 ? 38.921 32.660 -96.117 1.00 44.59 203 LEU A C 1
ATOM 1621 O O . LEU A 1 203 ? 39.472 32.705 -97.216 1.00 44.59 203 LEU A O 1
ATOM 1625 N N . GLN A 1 204 ? 37.998 31.748 -95.823 1.00 38.62 204 GLN A N 1
ATOM 1626 C CA . GLN A 1 204 ? 37.294 31.018 -96.872 1.00 38.62 204 GLN A CA 1
ATOM 1627 C C . GLN A 1 204 ? 35.819 30.806 -96.499 1.00 38.62 204 GLN A C 1
ATOM 1629 O O . GLN A 1 204 ? 35.476 30.098 -95.559 1.00 38.62 204 GLN A O 1
ATOM 1634 N N . LYS A 1 205 ? 34.946 31.477 -97.264 1.00 39.50 205 LYS A N 1
ATOM 1635 C CA . LYS A 1 205 ? 33.526 31.127 -97.475 1.00 39.50 205 LYS A CA 1
ATOM 1636 C C . LYS A 1 205 ? 33.496 29.725 -98.135 1.00 39.50 205 LYS A C 1
ATOM 1638 O O . LYS A 1 205 ? 34.441 29.423 -98.855 1.00 39.50 205 LYS A O 1
ATOM 1643 N N . VAL A 1 206 ? 32.527 28.809 -98.008 1.00 37.44 206 VAL A N 1
ATOM 1644 C CA . VAL A 1 206 ? 31.043 28.785 -98.131 1.00 37.44 206 VAL A CA 1
ATOM 1645 C C . VAL A 1 206 ? 30.587 27.318 -97.745 1.00 37.44 206 VAL A C 1
ATOM 1647 O O . VAL A 1 206 ? 31.479 26.525 -97.453 1.00 37.44 206 VAL A O 1
ATOM 1650 N N . PRO A 1 207 ? 29.348 26.800 -97.977 1.00 47.94 207 PRO A N 1
ATOM 1651 C CA . PRO A 1 207 ? 27.994 27.049 -97.432 1.00 47.94 207 PRO A CA 1
ATOM 1652 C C . PRO A 1 207 ? 27.336 25.860 -96.649 1.00 47.94 207 PRO A C 1
ATOM 1654 O O . PRO A 1 207 ? 27.673 24.700 -96.841 1.00 47.94 207 PRO A O 1
ATOM 1657 N N . ILE A 1 208 ? 26.303 26.194 -95.854 1.00 42.22 208 ILE A N 1
ATOM 1658 C CA . ILE A 1 208 ? 24.945 25.586 -95.707 1.00 42.22 208 ILE A CA 1
ATOM 1659 C C . ILE A 1 208 ? 24.772 24.047 -95.806 1.00 42.22 208 ILE A C 1
ATOM 1661 O O . ILE A 1 208 ? 24.892 23.497 -96.893 1.00 42.22 208 ILE A O 1
ATOM 1665 N N . PHE A 1 209 ? 24.243 23.408 -94.743 1.00 35.75 209 PHE A N 1
ATOM 1666 C CA . PHE A 1 209 ? 23.090 22.476 -94.810 1.00 35.75 209 PHE A CA 1
ATOM 1667 C C . PHE A 1 209 ? 22.390 22.318 -93.435 1.00 35.75 209 PHE A C 1
ATOM 1669 O O . PHE A 1 209 ? 22.963 22.623 -92.396 1.00 35.75 209 PHE A O 1
ATOM 1676 N N . ASN A 1 210 ? 21.114 21.932 -93.485 1.00 37.72 210 ASN A N 1
ATOM 1677 C CA . ASN A 1 210 ? 19.990 22.209 -92.567 1.00 37.72 210 ASN A CA 1
ATOM 1678 C C . ASN A 1 210 ? 19.781 21.109 -91.457 1.00 37.72 210 ASN A C 1
ATOM 1680 O O . ASN A 1 210 ? 20.673 20.278 -91.315 1.00 37.72 210 ASN A O 1
ATOM 1684 N N . PRO A 1 211 ? 18.693 21.057 -90.632 1.00 52.84 211 PRO A N 1
ATOM 1685 C CA . PRO A 1 211 ? 18.814 20.952 -89.161 1.00 52.84 211 PRO A CA 1
ATOM 1686 C C . PRO A 1 211 ? 17.967 19.834 -88.456 1.00 52.84 211 PRO A C 1
ATOM 1688 O O . PRO A 1 211 ? 17.257 19.094 -89.130 1.00 52.84 211 PRO A O 1
ATOM 1691 N N . ILE A 1 212 ? 17.964 19.829 -87.095 1.00 36.38 212 ILE A N 1
ATOM 1692 C CA . ILE A 1 212 ? 16.934 19.296 -86.126 1.00 36.38 212 ILE A CA 1
ATOM 1693 C C . ILE A 1 212 ? 16.887 17.749 -85.906 1.00 36.38 212 ILE A C 1
ATOM 1695 O O . ILE A 1 212 ? 17.258 17.041 -86.838 1.00 36.38 212 ILE A O 1
ATOM 1699 N N . PRO A 1 213 ? 16.422 17.166 -84.749 1.00 50.88 213 PRO A N 1
ATOM 1700 C CA . PRO A 1 213 ? 15.774 17.711 -83.518 1.00 50.88 213 PRO A CA 1
ATOM 1701 C C . PRO A 1 213 ? 16.464 17.351 -82.173 1.00 50.88 213 PRO A C 1
ATOM 1703 O O . PRO A 1 213 ? 17.185 16.369 -82.060 1.00 50.88 213 PRO A O 1
ATOM 1706 N N . LEU A 1 214 ? 16.375 18.186 -81.127 1.00 44.91 214 LEU A N 1
ATOM 1707 C CA . LEU A 1 214 ? 15.372 18.159 -80.035 1.00 44.91 214 LEU A CA 1
ATOM 1708 C C . LEU A 1 214 ? 15.015 16.767 -79.477 1.00 44.91 214 LEU A C 1
ATOM 1710 O O . LEU A 1 214 ? 14.152 16.081 -80.013 1.00 44.91 214 LEU A O 1
ATOM 1714 N N . LEU A 1 215 ? 15.559 16.446 -78.300 1.00 45.75 215 LEU A N 1
ATOM 1715 C CA . LEU A 1 215 ? 14.926 15.540 -77.340 1.00 45.75 215 LEU A CA 1
ATOM 1716 C C . LEU A 1 215 ? 14.902 16.208 -75.963 1.00 45.75 215 LEU A C 1
ATOM 1718 O O . LEU A 1 215 ? 15.919 16.363 -75.292 1.00 45.75 215 LEU A O 1
ATOM 1722 N N . GLN A 1 216 ? 13.699 16.639 -75.589 1.00 42.44 216 GLN A N 1
ATOM 1723 C CA . GLN A 1 216 ? 13.307 16.908 -74.215 1.00 42.44 216 GLN A CA 1
ATOM 1724 C C . GLN A 1 216 ? 13.321 15.597 -73.423 1.00 42.44 216 GLN A C 1
ATOM 1726 O O . GLN A 1 216 ? 12.771 14.607 -73.900 1.00 42.44 216 GLN A O 1
ATOM 1731 N N . ILE A 1 217 ? 13.824 15.617 -72.187 1.00 43.12 217 ILE A N 1
ATOM 1732 C CA . ILE A 1 217 ? 13.355 14.695 -71.146 1.00 43.12 217 ILE A CA 1
ATOM 1733 C C . ILE A 1 217 ? 13.070 15.506 -69.880 1.00 43.12 217 ILE A C 1
ATOM 1735 O O . ILE A 1 217 ? 13.945 16.161 -69.317 1.00 43.12 217 ILE A O 1
ATOM 1739 N N . ASN A 1 218 ? 11.797 15.467 -69.489 1.00 38.56 218 ASN A N 1
ATOM 1740 C CA . ASN A 1 218 ? 11.224 16.008 -68.264 1.00 38.56 218 ASN A CA 1
ATOM 1741 C C . ASN A 1 218 ? 11.497 15.071 -67.067 1.00 38.56 218 ASN A C 1
ATOM 1743 O O . ASN A 1 218 ? 11.265 13.872 -67.167 1.00 38.56 218 ASN A O 1
ATOM 1747 N N . ILE A 1 219 ? 11.966 15.668 -65.964 1.00 44.03 219 ILE A N 1
ATOM 1748 C CA . ILE A 1 219 ? 11.518 15.575 -64.552 1.00 44.03 219 ILE A CA 1
ATOM 1749 C C . ILE A 1 219 ? 10.900 14.251 -64.055 1.00 44.03 219 ILE A C 1
ATOM 1751 O O . ILE A 1 219 ? 9.843 13.888 -64.549 1.00 44.03 219 ILE A O 1
ATOM 1755 N N . VAL A 1 220 ? 11.404 13.707 -62.926 1.00 44.88 220 VAL A N 1
ATOM 1756 C CA .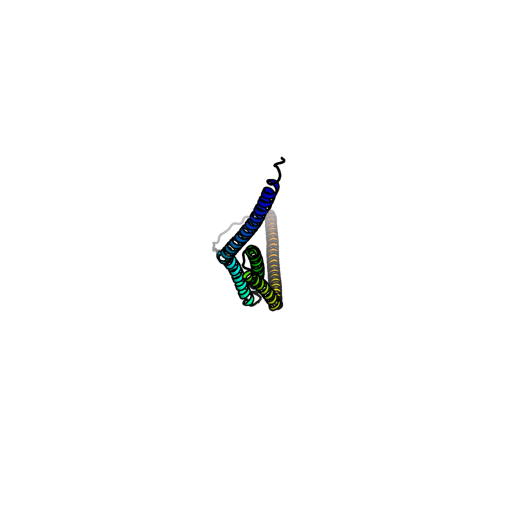 VAL A 1 220 ? 10.592 13.374 -61.720 1.00 44.88 220 VAL A CA 1
ATOM 1757 C C . VAL A 1 220 ? 11.449 13.506 -60.446 1.00 44.88 220 VAL A C 1
ATOM 1759 O O . VAL A 1 220 ? 12.381 12.738 -60.225 1.00 44.88 220 VAL A O 1
ATOM 1762 N N . PHE A 1 221 ? 11.102 14.475 -59.592 1.00 45.53 221 PHE A N 1
ATOM 1763 C CA . PHE A 1 221 ? 11.425 14.487 -58.161 1.00 45.53 221 PHE A CA 1
ATOM 1764 C C . PHE A 1 221 ? 10.418 13.578 -57.448 1.00 45.53 221 PHE A C 1
ATOM 1766 O O . PHE A 1 221 ? 9.216 13.796 -57.591 1.00 45.53 221 PHE A O 1
ATOM 1773 N N . HIS A 1 222 ? 10.882 12.625 -56.641 1.00 50.91 222 HIS A N 1
ATOM 1774 C CA . HIS A 1 222 ? 10.036 11.977 -55.642 1.00 50.91 222 HIS A CA 1
ATOM 1775 C C . HIS A 1 222 ? 10.587 12.275 -54.247 1.00 50.91 222 HIS A C 1
ATOM 1777 O O . HIS A 1 222 ? 11.575 11.692 -53.811 1.00 50.91 222 HIS A O 1
ATOM 1783 N N . LEU A 1 223 ? 9.927 13.218 -53.568 1.00 50.75 223 LEU A N 1
ATOM 1784 C CA . LEU A 1 223 ? 9.802 13.201 -52.116 1.00 50.75 223 LEU A CA 1
ATOM 1785 C C . LEU A 1 223 ? 8.878 12.038 -51.742 1.00 50.75 223 LEU A C 1
ATOM 1787 O O . LEU A 1 223 ? 7.799 11.913 -52.328 1.00 50.75 223 LEU A O 1
ATOM 1791 N N . GLN A 1 224 ? 9.249 11.271 -50.723 1.00 52.06 224 GLN A N 1
ATOM 1792 C CA . GLN A 1 224 ? 8.283 10.676 -49.807 1.00 52.06 224 GLN A CA 1
ATOM 1793 C C . GLN A 1 224 ? 8.783 10.820 -48.370 1.00 52.06 224 GLN A C 1
ATOM 1795 O O . GLN A 1 224 ? 9.985 10.725 -48.114 1.00 52.06 224 GLN A O 1
ATOM 1800 N N . LEU A 1 225 ? 7.806 11.140 -47.515 1.00 49.09 225 LEU A N 1
ATOM 1801 C CA . LEU A 1 225 ? 7.833 11.125 -46.057 1.00 49.09 225 LEU A CA 1
ATOM 1802 C C . LEU A 1 225 ? 8.165 9.736 -45.504 1.00 49.09 225 LEU A C 1
ATOM 1804 O O . LEU A 1 225 ? 7.757 8.748 -46.156 1.00 49.09 225 LEU A O 1
#

Solvent-accessible surface area (backbone atoms only — not comparable to full-atom values): 12790 Å² total; per-residue (Å²): 140,82,88,82,90,66,66,67,65,54,53,54,49,53,51,51,52,52,49,53,51,48,55,50,49,52,51,54,50,52,51,52,50,50,54,52,50,51,53,51,27,47,50,49,17,70,73,45,39,50,56,54,43,53,49,35,48,50,54,31,50,50,39,45,52,51,42,68,68,50,70,64,36,72,82,39,36,65,57,43,54,50,32,53,53,50,32,54,50,35,52,50,50,34,51,53,50,42,63,71,35,52,85,30,40,53,75,69,59,42,56,54,51,54,49,51,55,53,48,51,54,51,51,51,54,48,52,51,62,73,46,41,67,50,42,53,50,23,51,52,51,44,50,54,52,49,54,51,52,50,51,54,51,51,52,52,52,52,52,50,52,52,51,53,49,52,52,50,50,53,50,51,53,53,51,52,52,51,50,51,52,50,52,52,53,51,52,50,53,52,52,50,59,56,54,61,75,74,56,82,90,77,90,72,91,86,84,91,85,87,86,89,83,90,80,88,82,82,86,86,88,80,89,79,134

Nearest PDB structures (foldseek):
  3edv-assembly1_A  TM=4.886E-01  e=4.655E+00  Homo sapiens
  4tql-assembly1_A  TM=2.455E-01  e=4.589E-01  synthetic construct
  7aal-assembly1_B  TM=3.189E-01  e=9.328E+00  Homo sapiens

Organism: Dissostichus mawsoni (NCBI:txid36200)

Secondary structure (DSSP, 8-state):
-----SHHHHHHHHHHHHHHHHHHHHHHHHHHHHHHHHHHHHHHIIIIIHHHHHHHHHHHHHHHHHHHH----TTTHHHHHHHHHHHHHHHHHHHHHHHHHTTTS-HHHHHHHHHHHHHHHHHHHHHHHHHHHHHHHHHHHHHHHHHHHHHHHHHHHHHHHHHHHHHHHHHHHHHHHHHHHHHHHHHHHHHHHHHGGG---------------------------

Sequence (225 aa):
MKLILNADSDEDQVSEELRADVEKTDGETSQRLEEVSEVIKANLWSRHGERKVMFAVGEAEKVYEEAEATQIDLVSYESYEKQLNNLEILIKELKEVHSTWRGWAPATAKTDVEEIVRQLETRKNALKRQKEAEFNKARGAAELARTAAEDERAQFALVQLRQDQAQRSKLAEAQIAAEEARTILQRGKEAHNCSERNTVPVLQKVPIFNPIPLLQINIVFHLQL

pLDDT: mean 82.86, std 19.05, range [35.75, 97.25]

Mean predicted aligned error: 14.87 Å

Radius of gyration: 51.34 Å; Cα contacts (8 Å, |Δi|>4): 80; chains: 1; bounding box: 75×50×184 Å